Protein AF-A0A8J6G1S4-F1 (afdb_monomer_lite)

Secondary structure (DSSP, 8-state):
-HHHHTTSIIIIIHHHHHHT--SS---TTT--TTEEEE-TTTT-EEEEEE-TTS-EEETTEEEEEEEEEETTEEEEEESS---PPBS-HHHHHHH-GGGHHHHHHHHHTT-TTGGGSSS-EEEEEE-HHHHHTSPTTHHHHHHHSHHHHHHHHHTTEESS---GGG--S-EEEEBTTSSEEEEEEETTEEEETTB--EEEEEEEETTEEEEEESS----GGGS-GGGG--TTSHHHHHHHHHTT-GGGS-TTS--EE----GGG--HHHHTS-HHHHHHHHHTTEESS---GGG--TT-EEEBTTS-EEE-------------

Foldseek 3Di:
DVVVCVVVVPPPVVLLVQQVAAPDADFLVNQDAQDWGQGSHPRQTFHWHADPVRWIDTLLWTFPATFCDDPNHTDTDTPDRDDRAAAWQLNVCVPDPQQVVVNVLCVLLVNSVVRNDAAAKEFAGEGPLQVVPDPPCLVVLQSVDNQSSNLQRQQRMARHADRLVSAPAWDWGQTSSGDIWIWHDDPSFIDINNHRFFPAGSRGHNRYTYTYGNHRDGDPSNDQQLRPDDPQQVVLSVLCVVLVVVVVSDPPFAKDFQGDGPVVQDPVNVPDDSVVNVLVRQQRMFRHHDDPVNDDAQDWTAGNSRDIDGDHDDDDPPDDPPD

Sequence (323 aa):
IRRGLENNVNVELLNALHSHMVNKRMLTKDLKHGMVIPSMYNNLGLFINHYPNGVVTVNCARVIHGNQIATNGVVHVIDRVLTQIGTSIQDFLDAEDDLSSFRAAAITSDLLETLGRDGHFTLFAPTNEAFEKLPRGVLERIMGDKVASEALLKYHILNTVQCSEAITGGAVFETMEGNTVEIGCEGDSISVNGIKMVNKKDIVTKNGVIHLIDEVLIPDSAKQVIELAGKQQTTFTDLVAQLGLASSLKPDGEYTLLAPVNNAFSDDTLSMDQRLLKLILQNHILKVKVGLSDLYNGQILETIGGKQLRVFVYRTVSGLDQG

InterPro domains:
  IPR000782 FAS1 domain [PF02469] (10-83)
  IPR000782 FAS1 domain [PF02469] (98-219)
  IPR000782 FAS1 domain [PF02469] (232-315)
  IPR000782 FAS1 domain [PS50213] (1-82)
  IPR000782 FAS1 domain [PS50213] (86-217)
  IPR000782 FAS1 domain [PS50213] (220-323)
  IPR000782 FAS1 domain [SM00554] (1-85)
  IPR000782 FAS1 domain [SM00554] (122-220)
  IPR000782 FAS1 domain [SM00554] (256-322)
  IPR036378 FAS1 domain superfamily [G3DSA:2.30.180.10] (2-82)
  IPR036378 FAS1 domain superfamily [G3DSA:2.30.180.10] (83-220)
  IPR036378 FAS1 domain superfamily [G3DSA:2.30.180.10] (225-321)
  IPR036378 FAS1 domain superfamily [SSF82153] (10-84)
  IPR036378 FAS1 domain superfamily [SSF82153] (87-220)
  IPR036378 FAS1 domain superfamily [SSF82153] (229-315)
  IPR050904 Cell adhesion and biosynthesis-related protein [PTHR10900] (4-317)

pLDDT: mean 92.06, std 10.29, range [39.38, 98.5]

Structure (mmCIF, N/CA/C/O backbone):
data_AF-A0A8J6G1S4-F1
#
_entry.id   AF-A0A8J6G1S4-F1
#
loop_
_atom_site.group_PDB
_atom_site.id
_atom_site.type_symbol
_atom_site.label_atom_id
_atom_site.label_alt_id
_atom_site.label_comp_id
_atom_site.label_asym_id
_atom_site.label_entity_id
_atom_site.label_seq_id
_atom_site.pdbx_PDB_ins_code
_atom_site.Cartn_x
_atom_site.Cartn_y
_atom_site.Cartn_z
_atom_site.occupancy
_atom_site.B_iso_or_equiv
_atom_site.auth_seq_id
_atom_site.auth_comp_id
_atom_site.auth_asym_id
_atom_site.auth_atom_id
_atom_site.pdbx_PDB_model_num
ATOM 1 N N . ILE A 1 1 ? 2.817 6.233 -30.826 1.00 55.12 1 ILE A N 1
ATOM 2 C CA . ILE A 1 1 ? 4.228 5.793 -30.682 1.00 55.12 1 ILE A CA 1
ATOM 3 C C . ILE A 1 1 ? 4.796 5.296 -32.015 1.00 55.12 1 ILE A C 1
ATOM 5 O O . ILE A 1 1 ? 5.611 6.008 -32.580 1.00 55.12 1 ILE A O 1
ATOM 9 N N . ARG A 1 2 ? 4.310 4.179 -32.587 1.00 48.84 2 ARG A N 1
ATOM 10 C CA . ARG A 1 2 ? 4.805 3.622 -33.870 1.00 48.84 2 ARG A CA 1
ATOM 11 C C . ARG A 1 2 ? 4.903 4.650 -35.013 1.00 48.84 2 ARG A C 1
ATOM 13 O O . ARG A 1 2 ? 5.982 4.864 -35.539 1.00 48.84 2 ARG A O 1
ATOM 20 N N . ARG A 1 3 ? 3.821 5.389 -35.282 1.00 48.75 3 ARG A N 1
ATOM 21 C CA . ARG A 1 3 ? 3.765 6.423 -36.336 1.00 48.75 3 ARG A CA 1
ATOM 22 C C . ARG A 1 3 ? 4.663 7.652 -36.071 1.00 48.75 3 ARG A C 1
ATOM 24 O O . ARG A 1 3 ? 4.962 8.381 -36.998 1.00 48.75 3 ARG A O 1
ATOM 31 N N . GLY A 1 4 ? 5.076 7.895 -34.821 1.00 57.47 4 GLY A N 1
ATOM 32 C CA . GLY A 1 4 ? 6.007 8.980 -34.461 1.00 57.47 4 GLY A CA 1
ATOM 33 C C . GLY A 1 4 ? 7.468 8.570 -34.661 1.00 57.47 4 GLY A C 1
ATOM 34 O O . GLY A 1 4 ? 8.225 9.290 -35.300 1.00 57.47 4 GLY A O 1
ATOM 35 N N . LEU A 1 5 ? 7.822 7.355 -34.225 1.00 56.56 5 LEU A N 1
ATOM 36 C CA . LEU A 1 5 ? 9.156 6.773 -34.420 1.00 56.56 5 LEU A CA 1
ATOM 37 C C . LEU A 1 5 ? 9.443 6.437 -35.895 1.00 56.56 5 LEU A C 1
ATOM 39 O O . LEU A 1 5 ? 10.575 6.576 -36.348 1.00 56.56 5 LEU A O 1
ATOM 43 N N . GLU A 1 6 ? 8.420 6.038 -36.659 1.00 58.28 6 GLU A N 1
ATOM 44 C CA . GLU A 1 6 ? 8.513 5.796 -38.109 1.00 58.28 6 GLU A CA 1
ATOM 45 C C . GLU A 1 6 ? 8.677 7.092 -38.929 1.00 58.28 6 GLU A C 1
ATOM 47 O O . GLU A 1 6 ? 9.155 7.034 -40.057 1.00 58.28 6 GLU A O 1
ATOM 52 N N . ASN A 1 7 ? 8.336 8.263 -38.376 1.00 58.75 7 ASN A N 1
ATOM 53 C CA . ASN A 1 7 ? 8.500 9.551 -39.062 1.00 58.75 7 ASN A CA 1
ATOM 54 C C . ASN A 1 7 ? 9.887 10.188 -38.823 1.00 58.75 7 ASN A C 1
ATOM 56 O O . ASN A 1 7 ? 10.325 10.988 -39.643 1.00 58.75 7 ASN A O 1
ATOM 60 N N . ASN A 1 8 ? 10.595 9.795 -37.751 1.00 58.66 8 ASN A N 1
ATOM 61 C CA . ASN A 1 8 ? 11.940 10.265 -37.370 1.00 58.66 8 ASN A CA 1
ATOM 62 C C . ASN A 1 8 ? 12.930 9.092 -37.199 1.00 58.66 8 ASN A C 1
ATOM 64 O O . ASN A 1 8 ? 13.678 8.993 -36.220 1.00 58.66 8 ASN A O 1
ATOM 68 N N . VAL A 1 9 ? 12.940 8.192 -38.187 1.00 61.22 9 VAL A N 1
ATOM 69 C CA . VAL A 1 9 ? 13.644 6.893 -38.164 1.00 61.22 9 VAL A CA 1
ATOM 70 C C . VAL A 1 9 ? 15.140 7.005 -37.837 1.00 61.22 9 VAL A C 1
ATOM 72 O O . VAL A 1 9 ? 15.710 6.106 -37.225 1.00 61.22 9 VAL A O 1
ATOM 75 N N . ASN A 1 10 ? 15.785 8.112 -38.216 1.00 65.06 10 ASN A N 1
ATOM 76 C CA . ASN A 1 10 ? 17.243 8.232 -38.160 1.00 65.06 10 ASN A CA 1
ATOM 77 C C . ASN A 1 10 ? 17.809 8.506 -36.757 1.00 65.06 10 ASN A C 1
ATOM 79 O O . ASN A 1 10 ? 18.982 8.224 -36.533 1.00 65.06 10 ASN A O 1
ATOM 83 N N . VAL A 1 11 ? 17.020 9.055 -35.824 1.00 76.38 11 VAL A N 1
ATOM 84 C CA . VAL A 1 11 ? 17.536 9.470 -34.503 1.00 76.38 11 VAL A CA 1
ATOM 85 C C . VAL A 1 11 ? 16.702 8.891 -33.368 1.00 76.38 11 VAL A C 1
ATOM 87 O O . VAL A 1 11 ? 17.239 8.181 -32.526 1.00 76.38 11 VAL A O 1
ATOM 90 N N . GLU A 1 12 ? 15.391 9.129 -33.344 1.00 81.62 12 GLU A N 1
ATOM 91 C CA . GLU A 1 12 ? 14.554 8.720 -32.207 1.00 81.62 12 GLU A CA 1
ATOM 92 C C . GLU A 1 12 ? 14.417 7.201 -32.102 1.00 81.62 12 GLU A C 1
ATOM 94 O O . GLU A 1 12 ? 14.569 6.643 -31.015 1.00 81.62 12 GLU A O 1
ATOM 99 N N . LEU A 1 13 ? 14.195 6.520 -33.231 1.00 86.31 13 LEU A N 1
ATOM 100 C CA . LEU A 1 13 ? 14.113 5.061 -33.248 1.00 86.31 13 LEU A CA 1
ATOM 101 C C . LEU A 1 13 ? 15.462 4.422 -32.906 1.00 86.31 13 LEU A C 1
ATOM 103 O O . LEU A 1 13 ? 15.505 3.494 -32.105 1.00 86.31 13 LEU A O 1
ATOM 107 N N . LEU A 1 14 ? 16.564 4.931 -33.464 1.00 87.88 14 LEU A N 1
ATOM 108 C CA . LEU A 1 14 ? 17.904 4.422 -33.165 1.00 87.88 14 LEU A CA 1
ATOM 109 C C . LEU A 1 14 ? 18.247 4.583 -31.677 1.00 87.88 14 LEU A C 1
ATOM 111 O O . LEU A 1 14 ? 18.738 3.648 -31.051 1.00 87.88 14 LEU A O 1
ATOM 115 N N . ASN A 1 15 ? 17.940 5.744 -31.099 1.00 88.88 15 ASN A N 1
ATOM 116 C CA . ASN A 1 15 ? 18.151 6.025 -29.682 1.00 88.88 15 ASN A CA 1
ATOM 117 C C . ASN A 1 15 ? 17.297 5.117 -28.791 1.00 88.88 15 ASN A C 1
ATOM 119 O O . ASN A 1 15 ? 17.803 4.563 -27.815 1.00 88.88 15 ASN A O 1
ATOM 123 N N . ALA A 1 16 ? 16.027 4.917 -29.151 1.00 88.94 16 ALA A N 1
ATOM 124 C CA . ALA A 1 16 ? 15.146 3.990 -28.453 1.00 88.94 16 ALA A CA 1
ATOM 125 C C . ALA A 1 16 ? 15.656 2.544 -28.547 1.00 88.94 16 ALA A C 1
ATOM 127 O O . ALA A 1 16 ? 15.653 1.832 -27.555 1.00 88.94 16 ALA A O 1
ATOM 128 N N . LEU A 1 17 ? 16.154 2.092 -29.698 1.00 92.75 17 LEU A N 1
ATOM 129 C CA . LEU A 1 17 ? 16.726 0.747 -29.814 1.00 92.75 17 LEU A CA 1
ATOM 130 C C . LEU A 1 17 ? 18.022 0.611 -29.004 1.00 92.75 17 LEU A C 1
ATOM 132 O O . LEU A 1 17 ? 18.187 -0.365 -28.278 1.00 92.75 17 LEU A O 1
ATOM 136 N N . HIS A 1 18 ? 18.911 1.605 -29.046 1.00 93.69 18 HIS A N 1
ATOM 137 C CA . HIS A 1 18 ? 20.134 1.604 -28.240 1.00 93.69 18 HIS A CA 1
ATOM 138 C C . HIS A 1 18 ? 19.863 1.640 -26.731 1.00 93.69 18 HIS A C 1
ATOM 140 O O . HIS A 1 18 ? 20.661 1.088 -25.972 1.00 93.69 18 HIS A O 1
ATOM 146 N N . SER A 1 19 ? 18.742 2.217 -26.279 1.00 94.31 19 SER A N 1
ATOM 147 C CA . SER A 1 19 ? 18.358 2.149 -24.864 1.00 94.31 19 SER A CA 1
ATOM 148 C C . SER A 1 19 ? 17.977 0.734 -24.420 1.00 94.31 19 SER A C 1
ATOM 150 O O . SER A 1 19 ? 18.032 0.452 -23.231 1.00 94.31 19 SER A O 1
ATOM 152 N N . HIS A 1 20 ? 17.670 -0.179 -25.349 1.00 96.25 20 HIS A N 1
ATOM 153 C CA . HIS A 1 20 ? 17.402 -1.596 -25.068 1.00 96.25 20 HIS A CA 1
ATOM 154 C C . HIS A 1 20 ? 18.655 -2.481 -25.161 1.00 96.25 20 HIS A C 1
ATOM 156 O O . HIS A 1 20 ? 18.590 -3.681 -24.894 1.00 96.25 20 HIS A O 1
ATOM 162 N N . MET A 1 21 ? 19.794 -1.923 -25.576 1.00 96.56 21 MET A N 1
ATOM 163 C CA . MET A 1 21 ? 21.012 -2.681 -25.854 1.00 96.56 21 MET A CA 1
ATOM 164 C C . MET A 1 21 ? 22.078 -2.442 -24.789 1.00 96.56 21 MET A C 1
ATOM 166 O O . MET A 1 21 ? 22.195 -1.353 -24.233 1.00 96.56 21 MET A O 1
ATOM 170 N N . VAL A 1 22 ? 22.912 -3.455 -24.561 1.00 96.81 22 VAL A N 1
ATOM 171 C CA . VAL A 1 22 ? 24.091 -3.397 -23.688 1.00 96.81 22 VAL A CA 1
ATOM 172 C C . VAL A 1 22 ? 25.314 -3.784 -24.514 1.00 96.81 22 VAL A C 1
ATOM 174 O O . VAL A 1 22 ? 25.265 -4.719 -25.310 1.00 96.81 22 VAL A O 1
ATOM 177 N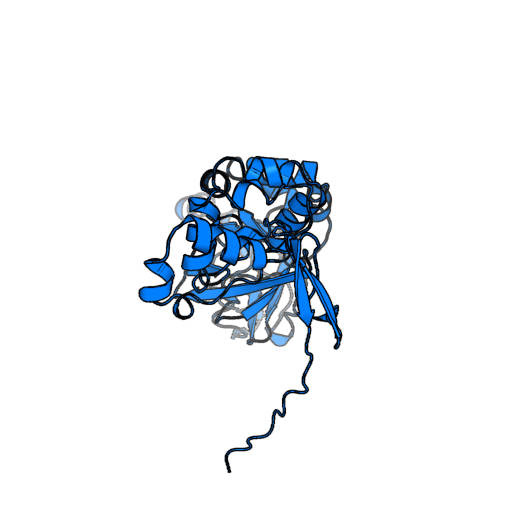 N . ASN A 1 23 ? 26.441 -3.102 -24.307 1.00 95.75 23 ASN A N 1
ATOM 178 C CA . ASN A 1 23 ? 27.686 -3.328 -25.057 1.00 95.75 23 ASN A CA 1
ATOM 179 C C . ASN A 1 23 ? 28.468 -4.592 -24.632 1.00 95.75 23 ASN A C 1
ATOM 181 O O . ASN A 1 23 ? 29.647 -4.741 -24.959 1.00 95.75 23 ASN A O 1
ATOM 185 N N . LYS A 1 24 ? 27.834 -5.494 -23.878 1.00 95.44 24 LYS A N 1
ATOM 186 C CA . LYS A 1 24 ? 28.396 -6.748 -23.373 1.00 95.44 24 LYS A CA 1
ATOM 187 C C . LYS A 1 24 ? 27.345 -7.845 -23.457 1.00 95.44 24 LYS A C 1
ATOM 189 O O . LYS A 1 24 ? 26.160 -7.610 -23.237 1.00 95.44 24 LYS A O 1
ATOM 194 N N . ARG A 1 25 ? 27.793 -9.072 -23.719 1.00 96.44 25 ARG A N 1
ATOM 195 C CA . ARG A 1 25 ? 26.934 -10.256 -23.654 1.00 96.44 25 ARG A CA 1
ATOM 196 C C . ARG A 1 25 ? 26.623 -10.577 -22.191 1.00 96.44 25 ARG A C 1
ATOM 198 O O . ARG A 1 25 ? 27.542 -10.877 -21.436 1.00 96.44 25 ARG A O 1
ATOM 205 N N . MET A 1 26 ? 25.344 -10.560 -21.821 1.00 96.88 26 MET A N 1
ATOM 206 C CA . MET A 1 26 ? 24.873 -10.883 -20.469 1.00 96.88 26 MET A CA 1
ATOM 207 C C . MET A 1 26 ? 23.737 -11.901 -20.544 1.00 96.88 26 MET A C 1
ATOM 209 O O . MET A 1 26 ? 22.709 -11.639 -21.165 1.00 96.88 26 MET A O 1
ATOM 213 N N . LEU A 1 27 ? 23.928 -13.083 -19.961 1.00 97.19 27 LEU A N 1
ATOM 214 C CA . LEU A 1 27 ? 22.888 -14.107 -19.840 1.00 97.19 27 LEU A CA 1
ATOM 215 C C . LEU A 1 27 ? 21.986 -13.794 -18.638 1.00 97.19 27 LEU A C 1
ATOM 217 O O . LEU A 1 27 ? 22.380 -13.049 -17.746 1.00 97.19 27 LEU A O 1
ATOM 221 N N . THR A 1 28 ? 20.805 -14.408 -18.545 1.00 95.38 28 THR A N 1
ATOM 222 C CA . THR A 1 28 ? 19.880 -14.170 -17.414 1.00 95.38 28 THR A CA 1
ATOM 223 C C . THR A 1 28 ? 20.499 -14.500 -16.053 1.00 95.38 28 THR A C 1
ATOM 225 O O . THR A 1 28 ? 20.183 -13.862 -15.056 1.00 95.38 28 THR A O 1
ATOM 228 N N . LYS A 1 29 ? 21.448 -15.443 -15.998 1.00 95.31 29 LYS A N 1
ATOM 229 C CA . LYS A 1 29 ? 22.210 -15.752 -14.776 1.00 95.31 29 LYS A CA 1
ATOM 230 C C . LYS A 1 29 ? 23.139 -14.614 -14.328 1.00 95.31 29 LYS A C 1
ATOM 232 O O . LYS A 1 29 ? 23.489 -14.562 -13.148 1.00 95.31 29 LYS A O 1
ATOM 237 N N . ASP A 1 30 ? 23.549 -13.750 -15.256 1.00 96.50 30 ASP A N 1
ATOM 238 C CA . ASP A 1 30 ? 24.421 -12.596 -15.015 1.00 96.50 30 ASP A CA 1
ATOM 239 C C . ASP A 1 30 ? 23.593 -11.358 -14.617 1.00 96.50 30 ASP A C 1
ATOM 241 O O . ASP A 1 30 ? 24.118 -10.445 -13.988 1.00 96.50 30 ASP A O 1
ATOM 245 N N . LEU A 1 31 ? 22.293 -11.356 -14.938 1.00 95.69 31 LEU A N 1
ATOM 246 C CA . LEU A 1 31 ? 21.306 -10.345 -14.558 1.00 95.69 31 LEU A CA 1
ATOM 247 C C . LEU A 1 31 ? 20.884 -10.552 -13.091 1.00 95.69 31 LEU A C 1
ATOM 249 O O . LEU A 1 31 ? 19.922 -11.266 -12.792 1.00 95.69 31 LEU A O 1
ATOM 253 N N . LYS A 1 32 ? 21.656 -9.988 -12.155 1.00 95.06 32 LYS A N 1
ATOM 254 C CA . LYS A 1 32 ? 21.373 -10.079 -10.713 1.00 95.06 32 LYS A CA 1
ATOM 255 C C . LYS A 1 32 ? 20.340 -9.040 -10.276 1.00 95.06 32 LYS A C 1
ATOM 257 O O . LYS A 1 32 ? 20.247 -7.965 -10.860 1.00 95.06 32 LYS A O 1
ATOM 262 N N . HIS A 1 33 ? 19.591 -9.374 -9.227 1.00 94.75 33 HIS A N 1
ATOM 263 C CA . HIS A 1 33 ? 18.636 -8.467 -8.593 1.00 94.75 33 HIS A CA 1
ATOM 264 C C . HIS A 1 33 ? 19.319 -7.170 -8.127 1.00 94.75 33 HIS A C 1
ATOM 266 O O . HIS A 1 33 ? 20.397 -7.233 -7.534 1.00 94.75 33 HIS A O 1
ATOM 272 N N . GLY A 1 34 ? 18.698 -6.019 -8.400 1.00 92.12 34 GLY A N 1
ATOM 273 C CA . GLY A 1 34 ? 19.197 -4.693 -8.024 1.00 92.12 34 GLY A CA 1
ATOM 274 C C . GLY A 1 34 ? 20.341 -4.166 -8.897 1.00 92.12 34 GLY A C 1
ATOM 275 O O . GLY A 1 34 ? 20.924 -3.130 -8.585 1.00 92.12 34 GLY A O 1
ATOM 276 N N . MET A 1 35 ? 20.712 -4.856 -9.983 1.00 94.81 35 MET A N 1
ATOM 277 C CA . MET A 1 35 ? 21.744 -4.347 -10.890 1.00 94.81 35 MET A CA 1
ATOM 278 C C . MET A 1 35 ? 21.214 -3.199 -11.747 1.00 94.81 35 MET A C 1
ATOM 280 O O . MET A 1 35 ? 20.139 -3.294 -12.331 1.00 94.81 35 MET A O 1
ATOM 284 N N . VAL A 1 36 ? 22.033 -2.161 -11.912 1.00 95.12 36 VAL A N 1
ATOM 285 C CA . VAL A 1 36 ? 21.809 -1.103 -12.902 1.00 95.12 36 VAL A CA 1
ATOM 286 C C . VAL A 1 36 ? 22.880 -1.217 -13.979 1.00 95.12 36 VAL A C 1
ATOM 288 O O . VAL A 1 36 ? 24.071 -1.063 -13.707 1.00 95.12 36 VAL A O 1
ATOM 291 N N . ILE A 1 37 ? 22.465 -1.522 -15.207 1.00 95.62 37 ILE A N 1
ATOM 292 C CA . ILE A 1 37 ? 23.369 -1.726 -16.343 1.00 95.62 37 ILE A CA 1
ATOM 293 C C . ILE A 1 37 ? 23.273 -0.515 -17.277 1.00 95.62 37 ILE A C 1
ATOM 295 O O . ILE A 1 37 ? 22.171 -0.186 -17.708 1.00 95.62 37 ILE A O 1
ATOM 299 N N . PRO A 1 38 ? 24.381 0.151 -17.640 1.00 95.81 38 PRO A N 1
ATOM 300 C CA . PRO A 1 38 ? 24.326 1.227 -18.620 1.00 95.81 38 PRO A CA 1
ATOM 301 C C . PRO A 1 38 ? 23.959 0.665 -19.999 1.00 95.81 38 PRO A C 1
ATOM 303 O O . PRO A 1 38 ? 24.637 -0.222 -20.525 1.00 95.81 38 PRO A O 1
ATOM 306 N N . SER A 1 39 ? 22.890 1.193 -20.588 1.00 95.38 39 SER A N 1
ATOM 307 C CA . SER A 1 39 ? 22.531 0.919 -21.979 1.00 95.38 39 SER A CA 1
ATOM 308 C C . SER A 1 39 ? 23.503 1.588 -22.956 1.00 95.38 39 SER A C 1
ATOM 310 O O . SER A 1 39 ? 24.318 2.438 -22.587 1.00 95.38 39 SER A O 1
ATOM 312 N N . MET A 1 40 ? 23.399 1.231 -24.236 1.00 94.88 40 MET A N 1
ATOM 313 C CA . MET A 1 40 ? 24.186 1.834 -25.315 1.00 94.88 40 MET A CA 1
ATOM 314 C C . MET A 1 40 ? 23.721 3.248 -25.695 1.00 94.88 40 MET A C 1
ATOM 316 O O . MET A 1 40 ? 24.375 3.901 -26.506 1.00 94.88 40 MET A O 1
ATOM 320 N N . TYR A 1 41 ? 22.621 3.741 -25.118 1.00 92.31 41 TYR A N 1
ATOM 321 C CA . TYR A 1 41 ? 22.136 5.100 -25.332 1.00 92.31 41 TYR A CA 1
ATOM 322 C C . TYR A 1 41 ? 22.397 5.981 -24.107 1.00 92.31 41 TYR A C 1
ATOM 324 O O . TYR A 1 41 ? 21.756 5.815 -23.072 1.00 92.31 41 TYR A O 1
ATOM 332 N N . ASN A 1 42 ? 23.323 6.939 -24.235 1.00 89.44 42 ASN A N 1
ATOM 333 C CA . ASN A 1 42 ? 23.644 7.947 -23.210 1.00 89.44 42 ASN A CA 1
ATOM 334 C C . ASN A 1 42 ? 23.885 7.369 -21.796 1.00 89.44 42 ASN A C 1
ATOM 336 O O . ASN A 1 42 ? 23.577 8.008 -20.793 1.00 89.44 42 ASN A O 1
ATOM 340 N N . ASN A 1 43 ? 24.377 6.128 -21.721 1.00 88.56 43 ASN A N 1
ATOM 341 C CA . ASN A 1 43 ? 24.550 5.357 -20.490 1.00 88.56 43 ASN A CA 1
ATOM 342 C C . ASN A 1 43 ? 23.281 5.294 -19.615 1.00 88.56 43 ASN A C 1
ATOM 344 O O . ASN A 1 43 ? 23.379 5.201 -18.390 1.00 88.56 43 ASN A O 1
ATOM 348 N N . LEU A 1 44 ? 22.091 5.346 -20.225 1.00 90.25 44 LEU A N 1
ATOM 349 C CA . LEU A 1 44 ? 20.825 5.268 -19.503 1.00 90.25 44 LEU A CA 1
ATOM 350 C C . LEU A 1 44 ? 20.747 3.930 -18.758 1.00 90.25 44 LEU A C 1
ATOM 352 O O . LEU A 1 44 ? 20.988 2.883 -19.362 1.00 90.25 44 LEU A O 1
ATOM 356 N N . GLY A 1 45 ? 20.431 3.969 -17.464 1.00 92.88 45 GLY A N 1
ATOM 357 C CA . GLY A 1 45 ? 20.397 2.783 -16.611 1.00 92.88 45 GLY A CA 1
ATOM 358 C C . GLY A 1 45 ? 19.242 1.838 -16.947 1.00 92.88 45 GLY A C 1
ATOM 359 O O . GLY A 1 45 ? 18.086 2.253 -17.013 1.00 92.88 45 GLY A O 1
ATOM 360 N N . LEU A 1 46 ? 19.569 0.562 -17.124 1.00 96.00 46 LEU A N 1
ATOM 361 C CA . LEU A 1 46 ? 18.646 -0.565 -17.185 1.00 96.00 46 LEU A CA 1
ATOM 362 C C . LEU A 1 46 ? 18.600 -1.235 -15.813 1.00 96.00 46 LEU A C 1
ATOM 364 O O . LEU A 1 46 ? 19.593 -1.816 -15.374 1.00 96.00 46 LEU A O 1
ATOM 368 N N . PHE A 1 47 ? 17.456 -1.138 -15.149 1.00 96.31 47 PHE A N 1
ATOM 369 C CA . PHE A 1 47 ? 17.206 -1.634 -13.802 1.00 96.31 47 PHE A CA 1
ATOM 370 C C . PHE A 1 47 ? 16.771 -3.090 -13.871 1.00 96.31 47 PHE A C 1
ATOM 372 O O . PHE A 1 47 ? 15.722 -3.420 -14.426 1.00 96.31 47 PHE A O 1
ATOM 379 N N . ILE A 1 48 ? 17.604 -3.967 -13.329 1.00 97.31 48 ILE A N 1
ATOM 380 C CA . ILE A 1 48 ? 17.434 -5.410 -13.382 1.00 97.31 48 ILE A CA 1
ATOM 381 C C . ILE A 1 48 ? 16.887 -5.905 -12.053 1.00 97.31 48 ILE A C 1
ATOM 383 O O . ILE A 1 48 ? 17.527 -5.756 -11.013 1.00 97.31 48 ILE A O 1
ATOM 387 N N . ASN A 1 49 ? 15.752 -6.596 -12.105 1.00 96.94 49 ASN A N 1
ATOM 388 C CA . ASN A 1 49 ? 15.239 -7.346 -10.965 1.00 96.94 49 ASN A CA 1
ATOM 389 C C . ASN A 1 49 ? 15.156 -8.825 -11.321 1.00 96.94 49 ASN A C 1
ATOM 391 O O . ASN A 1 49 ? 14.661 -9.197 -12.384 1.00 96.94 49 ASN A O 1
ATOM 395 N N . HIS A 1 50 ? 15.654 -9.661 -10.418 1.00 96.00 50 HIS A N 1
ATOM 396 C CA . HIS A 1 50 ? 15.558 -11.111 -10.500 1.00 96.00 50 HIS A CA 1
ATOM 397 C C . HIS A 1 50 ? 14.843 -11.585 -9.241 1.00 96.00 50 HIS A C 1
ATOM 399 O O . HIS A 1 50 ? 15.297 -11.309 -8.131 1.00 96.00 50 HIS A O 1
ATOM 405 N N . TYR A 1 51 ? 13.700 -12.231 -9.418 1.00 95.38 51 TYR A N 1
ATOM 406 C CA . TYR A 1 51 ? 12.811 -12.623 -8.335 1.00 95.38 51 TYR A CA 1
ATOM 407 C C . TYR A 1 51 ? 13.019 -14.096 -7.949 1.00 95.38 51 TYR A C 1
ATOM 409 O O . TYR A 1 51 ? 13.463 -14.888 -8.785 1.00 95.38 51 TYR A O 1
ATOM 417 N N . PRO A 1 52 ? 12.686 -14.507 -6.709 1.00 93.50 52 PRO A N 1
ATOM 418 C CA . PRO A 1 52 ? 12.861 -15.892 -6.255 1.00 93.50 52 PRO A CA 1
ATOM 419 C C . PRO A 1 52 ? 12.103 -16.936 -7.088 1.00 93.50 52 PRO A C 1
ATOM 421 O O . PRO A 1 52 ? 12.530 -18.082 -7.177 1.00 93.50 52 PRO A O 1
ATOM 424 N N . ASN A 1 53 ? 11.005 -16.537 -7.735 1.00 92.81 53 ASN A N 1
ATOM 425 C CA . ASN A 1 53 ? 10.231 -17.377 -8.654 1.00 92.81 53 ASN A CA 1
ATOM 426 C C . ASN A 1 53 ? 10.871 -17.523 -10.052 1.00 92.81 53 ASN A C 1
ATOM 428 O O . ASN A 1 53 ? 10.276 -18.129 -10.939 1.00 92.81 53 ASN A O 1
ATOM 432 N N . GLY A 1 54 ? 12.071 -16.972 -10.265 1.00 94.00 54 GLY A N 1
ATOM 433 C CA . GLY A 1 54 ? 12.813 -17.046 -11.524 1.00 94.00 54 GLY A CA 1
ATOM 434 C C . GLY A 1 54 ? 12.408 -15.999 -12.562 1.00 94.00 54 GLY A C 1
ATOM 435 O O . GLY A 1 54 ? 13.005 -15.956 -13.639 1.00 94.00 54 GLY A O 1
ATOM 436 N N . VAL A 1 55 ? 11.431 -15.135 -12.261 1.00 96.00 55 VAL A N 1
ATOM 437 C CA . VAL A 1 55 ? 11.091 -14.006 -13.130 1.00 96.00 55 VAL A CA 1
ATOM 438 C C . VAL A 1 55 ? 12.263 -13.024 -13.158 1.00 96.00 55 VAL A C 1
ATOM 440 O O . VAL A 1 55 ? 12.811 -12.647 -12.121 1.00 96.00 55 VAL A O 1
ATOM 443 N N . VAL A 1 56 ? 12.638 -12.593 -14.362 1.00 97.81 56 VAL A N 1
ATOM 444 C CA . VAL A 1 56 ? 13.634 -11.541 -14.589 1.00 97.81 56 VAL A CA 1
ATOM 445 C C . VAL A 1 56 ? 12.956 -10.389 -15.312 1.00 97.81 56 VAL A C 1
ATOM 447 O O . VAL A 1 56 ? 12.298 -10.602 -16.333 1.00 97.81 56 VAL A O 1
ATOM 450 N N . THR A 1 57 ? 13.142 -9.173 -14.806 1.00 97.81 57 THR A N 1
ATOM 451 C CA . THR A 1 57 ? 12.609 -7.954 -15.417 1.00 97.81 57 THR A CA 1
ATOM 452 C C . THR A 1 57 ? 13.698 -6.920 -15.670 1.00 97.81 57 THR A C 1
ATOM 454 O O . THR A 1 57 ? 14.611 -6.777 -14.855 1.00 97.81 57 THR A O 1
ATOM 457 N N . VAL A 1 58 ? 13.548 -6.153 -16.747 1.00 97.62 58 VAL A N 1
ATOM 458 C CA . VAL A 1 58 ? 14.362 -4.979 -17.086 1.00 97.62 58 VAL A CA 1
ATOM 459 C C . VAL A 1 58 ? 13.443 -3.761 -17.123 1.00 97.62 58 VAL A C 1
ATOM 461 O O . VAL A 1 58 ? 12.541 -3.722 -17.949 1.00 97.62 58 VAL A O 1
ATOM 464 N N . ASN A 1 59 ? 13.623 -2.789 -16.225 1.00 96.81 59 ASN A N 1
ATOM 465 C CA . ASN A 1 59 ? 12.682 -1.673 -16.017 1.00 96.81 59 ASN A CA 1
ATOM 466 C C . ASN A 1 59 ? 11.221 -2.173 -15.928 1.00 96.81 59 ASN A C 1
ATOM 468 O O . ASN A 1 59 ? 10.341 -1.685 -16.632 1.00 96.81 59 ASN A O 1
ATOM 472 N N . CYS A 1 60 ? 10.989 -3.214 -15.123 1.00 96.88 60 CYS A N 1
ATOM 473 C CA . CYS A 1 60 ? 9.715 -3.933 -14.992 1.00 96.88 60 CYS A CA 1
ATOM 474 C C . CYS A 1 60 ? 9.146 -4.602 -16.263 1.00 96.88 60 CYS A C 1
ATOM 476 O O . CYS A 1 60 ? 8.094 -5.228 -16.184 1.00 96.88 60 CYS A O 1
ATOM 478 N N . ALA A 1 61 ? 9.852 -4.582 -17.398 1.00 97.44 61 ALA A N 1
ATOM 479 C CA . ALA A 1 61 ? 9.535 -5.423 -18.550 1.00 97.44 61 ALA A CA 1
ATOM 480 C C . ALA A 1 61 ? 10.046 -6.850 -18.322 1.00 97.44 61 ALA A C 1
ATOM 482 O O . ALA A 1 61 ? 11.246 -7.060 -18.120 1.00 97.44 61 ALA A O 1
ATOM 483 N N . ARG A 1 62 ? 9.163 -7.846 -18.352 1.00 97.31 62 ARG A N 1
ATOM 484 C CA . ARG A 1 62 ? 9.508 -9.251 -18.118 1.00 97.31 62 ARG A CA 1
ATOM 485 C C . ARG A 1 62 ? 10.219 -9.859 -19.315 1.00 97.31 62 ARG A C 1
ATOM 487 O O . ARG A 1 62 ? 9.773 -9.728 -20.450 1.00 97.31 62 ARG A O 1
ATOM 494 N N . VAL A 1 63 ? 11.282 -10.616 -19.052 1.00 97.75 63 VAL A N 1
ATOM 495 C CA . VAL A 1 63 ? 11.919 -11.479 -20.053 1.00 97.75 63 VAL A CA 1
ATOM 496 C C . VAL A 1 63 ? 11.035 -12.709 -20.293 1.00 97.75 63 VAL A C 1
ATOM 498 O O . VAL A 1 63 ? 10.884 -13.556 -19.417 1.00 97.75 63 VAL A O 1
ATOM 501 N N . ILE A 1 64 ? 10.457 -12.818 -21.491 1.00 96.50 64 ILE A N 1
ATOM 502 C CA . ILE A 1 64 ? 9.620 -13.947 -21.930 1.00 96.50 64 ILE A CA 1
ATOM 503 C C . ILE A 1 64 ? 10.499 -15.101 -22.426 1.00 96.50 64 ILE A C 1
ATOM 505 O O . ILE A 1 64 ? 10.316 -16.250 -22.027 1.00 96.50 64 ILE A O 1
ATOM 509 N N . HIS A 1 65 ? 11.474 -14.793 -23.287 1.00 96.44 65 HIS A N 1
ATOM 510 C CA . HIS A 1 65 ? 12.407 -15.774 -23.844 1.00 96.44 65 HIS A CA 1
ATOM 511 C C . HIS A 1 65 ? 13.840 -15.268 -23.715 1.00 96.44 65 HIS A C 1
ATOM 513 O O . HIS A 1 65 ? 14.286 -14.430 -24.500 1.00 96.44 65 HIS A O 1
ATOM 519 N N . GLY A 1 66 ? 14.561 -15.780 -22.720 1.00 96.00 66 GLY A N 1
ATOM 520 C CA . GLY A 1 66 ? 15.946 -15.403 -22.456 1.00 96.00 66 GLY A CA 1
ATOM 521 C C . GLY A 1 66 ? 16.980 -16.304 -23.134 1.00 96.00 66 GLY A C 1
ATOM 522 O O . GLY A 1 66 ? 16.693 -17.431 -23.530 1.00 96.00 66 GLY A O 1
ATOM 523 N N . ASN A 1 67 ? 18.224 -15.823 -23.170 1.00 97.38 67 ASN A N 1
ATOM 524 C CA . ASN A 1 67 ? 19.431 -16.583 -23.519 1.00 97.38 67 ASN A CA 1
ATOM 525 C C . ASN A 1 67 ? 19.508 -17.104 -24.965 1.00 97.38 67 ASN A C 1
ATOM 527 O O . ASN A 1 67 ? 20.133 -18.137 -25.209 1.00 97.38 67 ASN A O 1
ATOM 531 N N . GLN A 1 68 ? 18.949 -16.390 -25.943 1.00 97.81 68 GLN A N 1
ATOM 532 C CA . GLN A 1 68 ? 19.105 -16.759 -27.353 1.00 97.81 68 GLN A CA 1
ATOM 533 C C . GLN A 1 68 ? 20.491 -16.339 -27.854 1.00 97.81 68 GLN A C 1
ATOM 535 O O . GLN A 1 68 ? 20.759 -15.159 -28.069 1.00 97.81 68 GLN A O 1
ATOM 540 N N . ILE A 1 69 ? 21.407 -17.299 -27.978 1.00 97.38 69 ILE A N 1
ATOM 541 C CA . ILE A 1 69 ? 22.814 -17.039 -28.306 1.00 97.38 69 ILE A CA 1
ATOM 542 C C . ILE A 1 69 ? 22.961 -16.720 -29.798 1.00 97.38 69 ILE A C 1
ATOM 544 O O . ILE A 1 69 ? 22.532 -17.497 -30.645 1.00 97.38 69 ILE A O 1
ATOM 548 N N . ALA A 1 70 ? 23.638 -15.613 -30.106 1.00 96.19 70 ALA A N 1
ATOM 549 C CA . ALA A 1 70 ? 24.037 -15.228 -31.456 1.00 96.19 70 ALA A CA 1
ATOM 550 C C . ALA A 1 70 ? 25.569 -15.258 -31.596 1.00 96.19 70 ALA A C 1
ATOM 552 O O . ALA A 1 70 ? 26.299 -15.238 -30.602 1.00 96.19 70 ALA A O 1
ATOM 553 N N . THR A 1 71 ? 26.074 -15.259 -32.833 1.00 97.44 71 THR A N 1
ATOM 554 C CA . THR A 1 71 ? 27.523 -15.226 -33.126 1.00 97.44 71 THR A CA 1
ATOM 555 C C . THR A 1 71 ? 28.227 -14.005 -32.529 1.00 97.44 71 THR A C 1
ATOM 557 O O . THR A 1 71 ? 29.408 -14.074 -32.203 1.00 97.44 71 THR A O 1
ATOM 560 N N . ASN A 1 72 ? 27.498 -12.905 -32.344 1.00 95.62 72 ASN A N 1
ATOM 561 C CA . ASN A 1 72 ? 27.991 -11.621 -31.856 1.00 95.62 72 ASN A CA 1
ATOM 562 C C . ASN A 1 72 ? 27.263 -11.115 -30.594 1.00 95.62 72 ASN A C 1
ATOM 564 O O . ASN A 1 72 ? 27.404 -9.945 -30.247 1.00 95.62 72 ASN A O 1
ATOM 568 N N . GLY A 1 73 ? 26.487 -11.952 -29.892 1.00 97.31 73 GLY A N 1
ATOM 569 C CA . GLY A 1 73 ? 25.741 -11.486 -28.721 1.00 97.31 73 GLY A CA 1
ATOM 570 C C . GLY A 1 73 ? 24.741 -12.480 -28.138 1.00 97.31 73 GLY A C 1
ATOM 571 O O . GLY A 1 73 ? 24.891 -13.698 -28.248 1.00 97.31 73 GLY A O 1
ATOM 572 N N . VAL A 1 74 ? 23.726 -11.940 -27.469 1.00 98.00 74 VAL A N 1
ATOM 573 C CA . VAL A 1 74 ? 22.586 -12.682 -26.922 1.00 98.00 74 VAL A CA 1
ATOM 574 C C . VAL A 1 74 ? 21.324 -11.832 -27.046 1.00 98.00 74 VAL A C 1
ATOM 576 O O . VAL A 1 74 ? 21.389 -10.620 -26.858 1.00 98.00 74 VAL A O 1
ATOM 579 N N . VAL A 1 75 ? 20.193 -12.465 -27.349 1.00 98.31 75 VAL A N 1
ATOM 580 C CA . VAL A 1 75 ? 18.873 -11.828 -27.397 1.00 98.31 75 VAL A CA 1
ATOM 581 C C . VAL A 1 75 ? 18.018 -12.319 -26.228 1.00 98.31 75 VAL A C 1
ATOM 583 O O . VAL A 1 75 ? 17.961 -13.519 -25.938 1.00 98.31 75 VAL A O 1
ATOM 586 N N . HIS A 1 76 ? 17.339 -11.374 -25.577 1.00 98.19 76 HIS A N 1
ATOM 587 C CA . HIS A 1 76 ? 16.280 -11.618 -24.600 1.00 98.19 76 HIS A CA 1
ATOM 588 C C . HIS A 1 76 ? 15.006 -10.949 -25.113 1.00 98.19 76 HIS A C 1
ATOM 590 O O . HIS A 1 76 ? 14.997 -9.744 -25.352 1.00 98.19 76 HIS A O 1
ATOM 596 N N . VAL A 1 77 ? 13.943 -11.724 -25.315 1.00 98.19 77 VAL A N 1
ATOM 597 C CA . VAL A 1 77 ? 12.630 -11.196 -25.711 1.00 98.19 77 VAL A CA 1
ATOM 598 C C . VAL A 1 77 ? 11.919 -10.706 -24.458 1.00 98.19 77 VAL A C 1
ATOM 600 O O . VAL A 1 77 ? 11.775 -11.482 -23.513 1.00 98.19 77 VAL A O 1
ATOM 603 N N . ILE A 1 78 ? 11.474 -9.451 -24.464 1.00 97.81 78 ILE A N 1
ATOM 604 C CA . ILE A 1 78 ? 10.748 -8.807 -23.361 1.00 97.81 78 ILE A CA 1
ATOM 605 C C . ILE A 1 78 ? 9.281 -8.545 -23.729 1.00 97.81 78 ILE A C 1
ATOM 607 O O . ILE A 1 78 ? 8.941 -8.487 -24.910 1.00 97.81 78 ILE A O 1
ATOM 611 N N . ASP A 1 79 ? 8.417 -8.412 -22.725 1.00 95.88 79 ASP A N 1
ATOM 612 C CA . ASP A 1 79 ? 6.960 -8.262 -22.878 1.00 95.88 79 ASP A CA 1
ATOM 613 C C . ASP A 1 79 ? 6.497 -6.861 -23.309 1.00 95.88 79 ASP A C 1
ATOM 615 O O . ASP A 1 79 ? 5.380 -6.711 -23.804 1.00 95.88 79 ASP A O 1
ATOM 619 N N . ARG A 1 80 ? 7.341 -5.835 -23.154 1.00 94.69 80 ARG A N 1
ATOM 620 C CA . ARG A 1 80 ? 7.023 -4.447 -23.516 1.00 94.69 80 ARG A CA 1
ATOM 621 C C . ARG A 1 80 ? 8.249 -3.657 -23.959 1.00 94.69 80 ARG A C 1
ATOM 623 O O . ARG A 1 80 ? 9.385 -4.011 -23.663 1.00 94.69 80 ARG A O 1
ATOM 630 N N . VAL A 1 81 ? 7.998 -2.554 -24.661 1.00 95.19 81 VAL A N 1
ATOM 631 C CA . VAL A 1 81 ? 9.034 -1.592 -25.062 1.00 95.19 81 VAL A CA 1
ATOM 632 C C . VAL A 1 81 ? 9.462 -0.779 -23.841 1.00 95.19 81 VAL A C 1
ATOM 634 O O . VAL A 1 81 ? 8.613 -0.245 -23.129 1.00 95.19 81 VAL A O 1
ATOM 637 N N . LEU A 1 82 ? 10.770 -0.657 -23.620 1.00 94.00 82 LEU A N 1
ATOM 638 C CA . LEU A 1 82 ? 11.329 0.161 -22.551 1.00 94.00 82 LEU A CA 1
ATOM 639 C C . LEU A 1 82 ? 11.153 1.646 -22.876 1.00 94.00 82 LEU A C 1
ATOM 641 O O . LEU A 1 82 ? 11.488 2.110 -23.970 1.00 94.00 82 LEU A O 1
ATOM 645 N N . THR A 1 83 ? 10.663 2.400 -21.901 1.00 89.69 83 THR A N 1
ATOM 646 C CA . THR A 1 83 ? 10.541 3.857 -21.968 1.00 89.69 83 THR A CA 1
ATOM 647 C C . THR A 1 83 ? 11.600 4.526 -21.100 1.00 89.69 83 THR A C 1
ATOM 649 O O . THR A 1 83 ? 12.333 3.873 -20.354 1.00 89.69 83 THR A O 1
ATOM 652 N N . GLN A 1 84 ? 11.689 5.852 -21.194 1.00 85.38 84 GLN A N 1
ATOM 653 C CA . GLN A 1 84 ? 12.437 6.628 -20.211 1.00 85.38 84 GLN A CA 1
ATOM 654 C C . GLN A 1 84 ? 11.812 6.424 -18.827 1.00 85.38 84 GLN A C 1
ATOM 656 O O . GLN A 1 84 ? 10.588 6.394 -18.696 1.00 85.38 84 GLN A O 1
ATOM 661 N N . ILE A 1 85 ? 12.666 6.250 -17.825 1.00 89.69 85 ILE A N 1
ATOM 662 C CA . ILE A 1 85 ? 12.259 6.118 -16.426 1.00 89.69 85 ILE A CA 1
ATOM 663 C C . ILE A 1 85 ? 12.145 7.499 -15.776 1.00 89.69 85 ILE A C 1
ATOM 665 O O . ILE A 1 85 ? 12.831 8.439 -16.187 1.00 89.69 85 ILE A O 1
ATOM 669 N N . GLY A 1 86 ? 11.310 7.608 -14.745 1.00 90.44 86 GLY A N 1
ATOM 670 C CA . GLY A 1 86 ? 11.228 8.808 -13.916 1.00 90.44 86 GLY A CA 1
ATOM 671 C C . GLY A 1 86 ? 12.508 9.047 -13.109 1.00 90.44 86 GLY A C 1
ATOM 672 O O . GLY A 1 86 ? 13.272 8.117 -12.834 1.00 90.44 86 GLY A O 1
ATOM 673 N N . THR A 1 87 ? 12.748 10.298 -12.715 1.00 93.62 87 THR A N 1
ATOM 674 C CA . THR A 1 87 ? 13.938 10.678 -11.938 1.00 93.62 87 THR A CA 1
ATOM 675 C C . THR A 1 87 ? 13.921 10.055 -10.544 1.00 93.62 87 THR A C 1
ATOM 677 O O . THR A 1 87 ? 14.866 9.354 -10.200 1.00 93.62 87 THR A O 1
ATOM 680 N N . SER A 1 88 ? 12.844 10.232 -9.783 1.00 96.94 88 SER A N 1
ATOM 681 C CA . SER A 1 88 ? 12.614 9.597 -8.483 1.00 96.94 88 SER A CA 1
ATOM 682 C C . SER A 1 88 ? 11.111 9.454 -8.228 1.00 96.94 88 SER A C 1
ATOM 684 O O . SER A 1 88 ? 10.297 9.988 -8.987 1.00 96.94 88 SER A O 1
ATOM 686 N N . ILE A 1 89 ? 10.730 8.722 -7.178 1.00 97.94 89 ILE A N 1
ATOM 687 C CA . ILE A 1 89 ? 9.332 8.660 -6.732 1.00 97.94 89 ILE A CA 1
ATOM 688 C C . ILE A 1 89 ? 8.846 10.050 -6.315 1.00 97.94 89 ILE A C 1
ATOM 690 O O . ILE A 1 89 ? 7.762 10.450 -6.730 1.00 97.94 89 ILE A O 1
ATOM 694 N N . GLN A 1 90 ? 9.653 10.806 -5.565 1.00 97.62 90 GLN A N 1
ATOM 695 C CA . GLN A 1 90 ? 9.332 12.185 -5.196 1.00 97.62 90 GLN A CA 1
ATOM 696 C C . GLN A 1 90 ? 9.038 13.060 -6.425 1.00 97.62 90 GLN A C 1
ATOM 698 O O . GLN A 1 90 ? 7.994 13.702 -6.467 1.00 97.62 90 GLN A O 1
ATOM 703 N N . ASP A 1 91 ? 9.905 13.041 -7.442 1.00 97.19 91 ASP A N 1
ATOM 704 C CA . ASP A 1 91 ? 9.712 13.867 -8.644 1.00 97.19 91 ASP A CA 1
ATOM 705 C C . ASP A 1 91 ? 8.423 13.502 -9.394 1.00 97.19 91 ASP A C 1
ATOM 707 O O . ASP A 1 91 ? 7.776 14.364 -9.987 1.00 97.19 91 ASP A O 1
ATOM 711 N N . PHE A 1 92 ? 8.039 12.221 -9.374 1.00 97.31 92 PHE A N 1
ATOM 712 C CA . PHE A 1 92 ? 6.773 11.777 -9.953 1.00 97.31 92 PHE A CA 1
ATOM 713 C C . PHE A 1 92 ? 5.575 12.310 -9.156 1.00 97.31 92 PHE A C 1
ATOM 715 O O . PHE A 1 92 ? 4.637 12.834 -9.749 1.00 97.31 92 PHE A O 1
ATOM 722 N N . LEU A 1 93 ? 5.624 12.232 -7.820 1.00 97.06 93 LEU A N 1
ATOM 723 C CA . LEU A 1 93 ? 4.591 12.792 -6.941 1.00 97.06 93 LEU A CA 1
ATOM 724 C C . LEU A 1 93 ? 4.450 14.310 -7.101 1.00 97.06 93 LEU A C 1
ATOM 726 O O . LEU A 1 93 ? 3.346 14.834 -7.004 1.00 97.06 93 LEU A O 1
ATOM 730 N N . ASP A 1 94 ? 5.554 15.019 -7.342 1.00 96.12 94 ASP A N 1
ATOM 731 C CA . ASP A 1 94 ? 5.554 16.467 -7.552 1.00 96.12 94 ASP A CA 1
ATOM 732 C C . ASP A 1 94 ? 4.932 16.884 -8.897 1.00 96.12 94 ASP A C 1
ATOM 734 O O . ASP A 1 94 ? 4.447 18.012 -9.010 1.00 96.12 94 ASP A O 1
ATOM 738 N N . ALA A 1 95 ? 4.948 15.995 -9.897 1.00 96.31 95 ALA A N 1
ATOM 739 C CA . ALA A 1 95 ? 4.493 16.262 -11.262 1.00 96.31 95 ALA A CA 1
ATOM 740 C C . ALA A 1 95 ? 3.085 15.730 -11.587 1.00 96.31 95 ALA A C 1
ATOM 742 O O . ALA A 1 95 ? 2.487 16.183 -12.561 1.00 96.31 95 ALA A O 1
ATOM 743 N N . GLU A 1 96 ? 2.574 14.757 -10.829 1.00 96.81 96 GLU A N 1
ATOM 744 C CA . GLU A 1 96 ? 1.286 14.105 -11.087 1.00 96.81 96 GLU A CA 1
ATOM 745 C C . GLU A 1 96 ? 0.156 14.758 -10.271 1.00 96.81 96 GLU A C 1
ATOM 747 O O . GLU A 1 96 ? 0.057 14.578 -9.055 1.00 96.81 96 GLU A O 1
ATOM 752 N N . ASP A 1 97 ? -0.731 15.492 -10.950 1.00 97.12 97 ASP A N 1
ATOM 753 C CA . ASP A 1 97 ? -1.843 16.222 -10.320 1.00 97.12 97 ASP A CA 1
ATOM 754 C C . ASP A 1 97 ? -2.820 15.284 -9.582 1.00 97.12 97 ASP A C 1
ATOM 756 O O . ASP A 1 97 ? -3.359 15.628 -8.522 1.00 97.12 97 ASP A O 1
ATOM 760 N N . ASP A 1 98 ? -3.007 14.062 -10.092 1.00 96.94 98 ASP A N 1
ATOM 761 C CA . ASP A 1 98 ? -3.889 13.057 -9.485 1.00 96.94 98 ASP A CA 1
ATOM 762 C C . ASP A 1 98 ? -3.358 12.501 -8.146 1.00 96.94 98 ASP A C 1
ATOM 764 O O . ASP A 1 98 ? -4.058 11.789 -7.431 1.00 96.94 98 ASP A O 1
ATOM 768 N N . LEU A 1 99 ? -2.131 12.863 -7.755 1.00 97.69 99 LEU A N 1
ATOM 769 C CA . LEU A 1 99 ? -1.509 12.464 -6.488 1.00 97.69 99 LEU A CA 1
ATOM 770 C C . LEU A 1 99 ? -1.366 13.618 -5.489 1.00 97.69 99 LEU A C 1
ATOM 772 O O . LEU A 1 99 ? -0.700 13.470 -4.460 1.00 97.69 99 LEU A O 1
ATOM 776 N N . SER A 1 100 ? -2.009 14.759 -5.755 1.00 96.94 100 SER A N 1
ATOM 777 C CA . SER A 1 100 ? -1.902 15.963 -4.922 1.00 96.94 100 SER A CA 1
ATOM 778 C C . SER A 1 100 ? -2.233 15.722 -3.437 1.00 96.94 100 SER A C 1
ATOM 780 O O . SER A 1 100 ? -1.522 16.230 -2.566 1.00 96.94 100 SER A O 1
ATOM 782 N N . SER A 1 101 ? -3.242 14.896 -3.134 1.00 95.25 101 SER A N 1
ATOM 783 C CA . SER A 1 101 ? -3.657 14.575 -1.759 1.00 95.25 101 SER A CA 1
ATOM 784 C C . SER A 1 101 ? -2.615 13.728 -1.026 1.00 95.25 101 SER A C 1
ATOM 786 O O . SER A 1 101 ? -2.243 14.046 0.106 1.00 95.25 101 SER A O 1
ATOM 788 N N . PHE A 1 102 ? -2.080 12.692 -1.687 1.00 96.69 102 PHE A N 1
ATOM 789 C CA . PHE A 1 102 ? -1.002 11.872 -1.126 1.00 96.69 102 PHE A CA 1
ATOM 790 C C . PHE A 1 102 ? 0.265 12.700 -0.909 1.00 96.69 102 PHE A C 1
ATOM 792 O O . PHE A 1 102 ? 0.890 12.617 0.146 1.00 96.69 102 PHE A O 1
ATOM 799 N N . ARG A 1 103 ? 0.626 13.538 -1.887 1.00 95.88 103 ARG A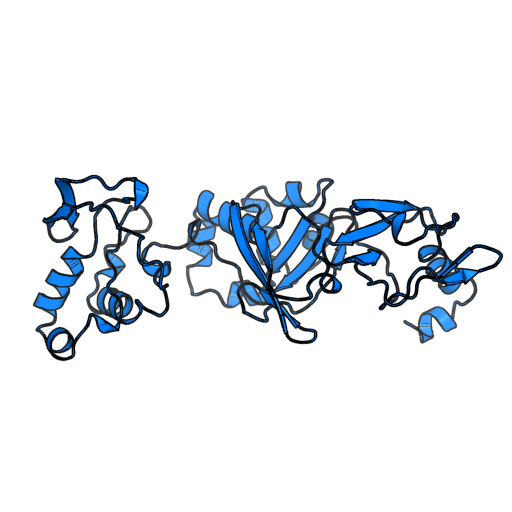 N 1
ATOM 800 C CA . ARG A 1 103 ? 1.781 14.435 -1.807 1.00 95.88 103 ARG A CA 1
ATOM 801 C C . ARG A 1 103 ? 1.666 15.386 -0.617 1.00 95.88 103 ARG A C 1
ATOM 803 O O . ARG A 1 103 ? 2.624 15.517 0.140 1.00 95.88 103 ARG A O 1
ATOM 810 N N . ALA A 1 104 ? 0.510 16.023 -0.427 1.00 93.81 104 ALA A N 1
ATOM 811 C CA . ALA A 1 104 ? 0.279 16.923 0.702 1.00 93.81 104 ALA A CA 1
ATOM 812 C C . ALA A 1 104 ? 0.480 16.206 2.048 1.00 93.81 104 ALA A C 1
ATOM 814 O O . ALA A 1 104 ? 1.211 16.706 2.903 1.00 93.81 104 ALA A O 1
ATOM 815 N N . ALA A 1 105 ? -0.083 15.004 2.199 1.00 93.19 105 ALA A N 1
ATOM 816 C CA . ALA A 1 105 ? 0.116 14.180 3.388 1.00 93.19 105 ALA A CA 1
ATOM 817 C C . ALA A 1 105 ? 1.596 13.789 3.581 1.00 93.19 105 ALA A C 1
ATOM 819 O O . ALA A 1 105 ? 2.140 13.935 4.676 1.00 93.19 105 ALA A O 1
ATOM 820 N N . ALA A 1 106 ? 2.283 13.371 2.512 1.00 94.12 106 ALA A N 1
ATOM 821 C CA . ALA A 1 106 ? 3.700 13.004 2.544 1.00 94.12 106 ALA A CA 1
ATOM 822 C C . ALA A 1 106 ? 4.622 14.159 2.963 1.00 94.12 106 ALA A C 1
ATOM 824 O O . ALA A 1 106 ? 5.628 13.917 3.633 1.00 94.12 106 ALA A O 1
ATOM 825 N N . ILE A 1 107 ? 4.278 15.403 2.609 1.00 92.06 107 ILE A N 1
ATOM 826 C CA . ILE A 1 107 ? 4.980 16.607 3.077 1.00 92.06 107 ILE A CA 1
ATOM 827 C C . ILE A 1 107 ? 4.755 16.803 4.580 1.00 92.06 107 ILE A C 1
ATOM 829 O O . ILE A 1 107 ? 5.708 17.041 5.317 1.00 92.06 107 ILE A O 1
ATOM 833 N N . THR A 1 108 ? 3.512 16.684 5.058 1.00 87.56 108 THR A N 1
ATOM 834 C CA . THR A 1 108 ? 3.179 16.868 6.481 1.00 87.56 108 THR A CA 1
ATOM 835 C C . THR A 1 108 ? 3.856 15.838 7.390 1.00 87.56 108 THR A C 1
ATOM 837 O O . THR A 1 108 ? 4.242 16.174 8.511 1.00 87.56 108 THR A O 1
ATOM 840 N N . SER A 1 109 ? 4.044 14.609 6.909 1.00 85.75 109 SER A N 1
ATOM 841 C CA . SER A 1 109 ? 4.689 13.526 7.664 1.00 85.75 109 SER A CA 1
ATOM 842 C C . SER A 1 109 ? 6.194 13.376 7.399 1.00 85.75 109 SER A C 1
ATOM 844 O O . SER A 1 109 ? 6.771 12.382 7.829 1.00 85.75 109 SER A O 1
ATOM 846 N N . ASP A 1 110 ? 6.831 14.331 6.708 1.00 87.25 110 ASP A N 1
ATOM 847 C CA . ASP A 1 110 ? 8.279 14.336 6.408 1.00 87.25 110 ASP A CA 1
ATOM 848 C C . ASP A 1 110 ? 8.771 13.084 5.642 1.00 87.25 110 ASP A C 1
ATOM 850 O O . ASP A 1 110 ? 9.926 12.665 5.716 1.00 87.25 110 ASP A O 1
ATOM 854 N N . LEU A 1 111 ? 7.869 12.447 4.888 1.00 91.94 111 LEU A N 1
ATOM 855 C CA . LEU A 1 111 ? 8.148 11.207 4.160 1.00 91.94 111 LEU A CA 1
ATOM 856 C C . LEU A 1 111 ? 8.562 11.466 2.710 1.00 91.94 111 LEU A C 1
ATOM 858 O O . LEU A 1 111 ? 9.235 10.633 2.100 1.00 91.94 111 LEU A O 1
ATOM 862 N N . LEU A 1 112 ? 8.191 12.626 2.162 1.00 92.56 112 LEU A N 1
ATOM 863 C CA . LEU A 1 112 ? 8.475 12.964 0.771 1.00 92.56 112 LEU A CA 1
ATOM 864 C C . LEU A 1 112 ? 9.984 12.951 0.473 1.00 92.56 112 LEU A C 1
ATOM 866 O O . LEU A 1 112 ? 10.387 12.413 -0.554 1.00 92.56 112 LEU A O 1
ATOM 870 N N . GLU A 1 113 ? 10.822 13.437 1.397 1.00 92.19 113 GLU A N 1
ATOM 871 C CA . GLU A 1 113 ? 12.283 13.409 1.230 1.00 92.19 113 GLU A CA 1
ATOM 872 C C . GLU A 1 113 ? 12.822 11.969 1.169 1.00 92.19 113 GLU A C 1
ATOM 874 O O . GLU A 1 113 ? 13.701 11.657 0.367 1.00 92.19 113 GLU A O 1
ATOM 879 N N . THR A 1 114 ? 12.258 11.054 1.967 1.00 92.62 114 THR A N 1
ATOM 880 C CA . THR A 1 114 ? 12.628 9.628 1.928 1.00 92.62 114 THR A CA 1
ATOM 881 C C . THR A 1 114 ? 12.360 9.023 0.549 1.00 92.62 114 THR A C 1
ATOM 883 O O . THR A 1 114 ? 13.176 8.248 0.053 1.00 92.62 114 THR A O 1
ATOM 886 N N . 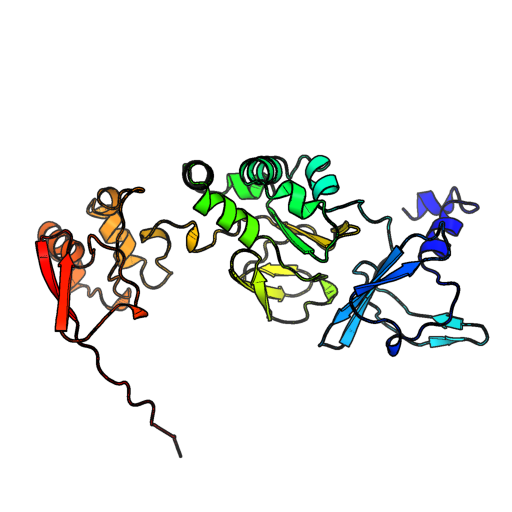LEU A 1 115 ? 11.271 9.435 -0.106 1.00 94.94 115 LEU A N 1
ATOM 887 C CA . LEU A 1 115 ? 10.903 9.001 -1.458 1.00 94.94 115 LEU A CA 1
ATOM 888 C C . LEU A 1 115 ? 11.733 9.658 -2.576 1.00 94.94 115 LEU A C 1
ATOM 890 O O . LEU A 1 115 ? 11.626 9.241 -3.733 1.00 94.94 115 LEU A O 1
ATOM 894 N N . GLY A 1 116 ? 12.561 10.657 -2.266 1.00 95.25 116 GLY A N 1
ATOM 895 C CA . GLY A 1 116 ? 13.530 11.248 -3.197 1.00 95.25 116 GLY A CA 1
ATOM 896 C C . GLY A 1 116 ? 14.939 10.664 -3.088 1.00 95.25 116 GLY A C 1
ATOM 897 O O . GLY A 1 116 ? 15.738 10.806 -4.012 1.00 95.25 116 GLY A O 1
ATOM 898 N N . ARG A 1 117 ? 15.257 9.992 -1.976 1.00 95.19 117 ARG A N 1
ATOM 899 C CA . ARG A 1 117 ? 16.578 9.391 -1.739 1.00 95.19 117 ARG A CA 1
ATOM 900 C C . ARG A 1 117 ? 16.785 8.127 -2.576 1.00 95.19 117 ARG A C 1
ATOM 902 O O . ARG A 1 117 ? 15.831 7.454 -2.979 1.00 95.19 117 ARG A O 1
ATOM 909 N N . ASP A 1 118 ? 18.054 7.790 -2.797 1.00 93.44 118 ASP A N 1
ATOM 910 C CA . ASP A 1 118 ? 18.445 6.529 -3.426 1.00 93.44 118 ASP A CA 1
ATOM 911 C C . ASP A 1 118 ? 17.906 5.339 -2.621 1.00 93.44 118 ASP A C 1
ATOM 913 O O . ASP A 1 118 ? 17.987 5.302 -1.390 1.00 93.44 118 ASP A O 1
ATOM 917 N N . GLY A 1 119 ? 17.360 4.348 -3.320 1.00 92.38 119 GLY A N 1
ATOM 918 C CA . GLY A 1 119 ? 16.702 3.211 -2.694 1.00 92.38 119 GLY A CA 1
ATOM 919 C C . GLY A 1 119 ? 16.021 2.299 -3.706 1.00 92.38 119 GLY A C 1
ATOM 920 O O . GLY A 1 119 ? 16.154 2.477 -4.914 1.00 92.38 119 GLY A O 1
ATOM 921 N N . HIS A 1 120 ? 15.314 1.301 -3.185 1.00 93.19 120 HIS A N 1
ATOM 922 C CA . HIS A 1 120 ? 14.567 0.313 -3.960 1.00 93.19 120 HIS A CA 1
ATOM 923 C C . HIS A 1 120 ? 13.167 0.193 -3.370 1.00 93.19 120 HIS A C 1
ATOM 925 O O . HIS A 1 120 ? 12.890 -0.717 -2.591 1.00 93.19 120 HIS A O 1
ATOM 931 N N . PHE A 1 121 ? 12.300 1.138 -3.712 1.00 97.31 121 PHE A N 1
ATOM 932 C CA . PHE A 1 121 ? 10.961 1.214 -3.143 1.00 97.31 121 PHE A CA 1
ATOM 933 C C . PHE A 1 121 ? 9.897 0.645 -4.083 1.00 97.31 121 PHE A C 1
ATOM 935 O O . PHE A 1 121 ? 10.026 0.692 -5.308 1.00 97.31 121 PHE A O 1
ATOM 942 N N . THR A 1 122 ? 8.807 0.156 -3.500 1.00 97.94 122 THR A N 1
ATOM 943 C CA . THR A 1 122 ? 7.517 0.052 -4.192 1.00 97.94 122 THR A CA 1
ATOM 944 C C . THR A 1 122 ? 6.549 0.976 -3.490 1.00 97.94 122 THR A C 1
ATOM 946 O O . THR A 1 122 ? 6.333 0.810 -2.294 1.00 97.94 122 THR A O 1
ATOM 949 N N . LEU A 1 123 ? 5.977 1.932 -4.213 1.00 98.44 123 LEU A N 1
ATOM 950 C CA . LEU A 1 123 ? 4.923 2.796 -3.699 1.00 98.44 123 LEU A CA 1
ATOM 951 C C . LEU A 1 123 ? 3.587 2.380 -4.313 1.00 98.44 123 LEU A C 1
ATOM 953 O O . LEU A 1 123 ? 3.420 2.432 -5.531 1.00 98.44 123 LEU A O 1
ATOM 957 N N . PHE A 1 124 ? 2.623 2.031 -3.471 1.00 98.38 124 PHE A N 1
ATOM 958 C CA . PHE A 1 124 ? 1.220 2.000 -3.859 1.00 98.38 124 PHE A CA 1
ATOM 959 C C . PHE A 1 124 ? 0.637 3.396 -3.647 1.00 98.38 124 PHE A C 1
ATOM 961 O O . PHE A 1 124 ? 0.325 3.764 -2.524 1.00 98.38 124 PHE A O 1
ATOM 968 N N . ALA A 1 125 ? 0.565 4.213 -4.694 1.00 98.19 125 ALA A N 1
ATOM 969 C CA . ALA A 1 125 ? 0.175 5.616 -4.582 1.00 98.19 125 ALA A CA 1
ATOM 970 C C . ALA A 1 125 ? -1.352 5.770 -4.725 1.00 98.19 125 ALA A C 1
ATOM 972 O O . ALA A 1 125 ? -1.868 5.563 -5.827 1.00 98.19 125 ALA A O 1
ATOM 973 N N . PRO A 1 126 ? -2.088 6.118 -3.653 1.00 98.19 126 PRO A N 1
ATOM 974 C CA . PRO A 1 126 ? -3.518 6.376 -3.744 1.00 98.19 126 PRO A CA 1
ATOM 975 C C . PRO A 1 126 ? -3.794 7.671 -4.507 1.00 98.19 126 PRO A C 1
ATOM 977 O O . PRO A 1 126 ? -3.203 8.713 -4.211 1.00 98.19 126 PRO A O 1
ATOM 980 N N . THR A 1 127 ? -4.703 7.591 -5.478 1.00 98.19 127 THR A N 1
ATOM 981 C CA . THR A 1 127 ? -5.183 8.743 -6.254 1.00 98.19 127 THR A CA 1
ATOM 982 C C . THR A 1 127 ? -6.018 9.689 -5.395 1.00 98.19 127 THR A C 1
ATOM 984 O O . THR A 1 127 ? -6.477 9.329 -4.308 1.00 98.19 127 THR A O 1
ATOM 987 N N . ASN A 1 128 ? -6.265 10.910 -5.872 1.00 97.56 128 ASN A N 1
ATOM 988 C CA . ASN A 1 128 ? -7.171 11.839 -5.194 1.00 97.56 128 ASN A CA 1
ATOM 989 C C . ASN A 1 128 ? -8.565 11.207 -5.003 1.00 97.56 128 ASN A C 1
ATOM 991 O O . ASN A 1 128 ? -9.138 11.300 -3.918 1.00 97.56 128 ASN A O 1
ATOM 995 N N . GLU A 1 129 ? -9.055 10.464 -6.001 1.00 97.00 129 GLU A N 1
ATOM 996 C CA . GLU A 1 129 ? -10.316 9.715 -5.911 1.00 97.00 129 GLU A CA 1
ATOM 997 C C . GLU A 1 129 ? -10.305 8.668 -4.782 1.00 97.00 129 GLU A C 1
ATOM 999 O O . GLU A 1 129 ? -11.326 8.443 -4.128 1.00 97.00 129 GLU A O 1
ATOM 1004 N N . ALA A 1 130 ? -9.159 8.037 -4.507 1.00 97.31 130 ALA A N 1
ATOM 1005 C CA . ALA A 1 130 ? -9.023 7.104 -3.391 1.00 97.31 130 ALA A CA 1
ATOM 1006 C C . ALA A 1 130 ? -9.235 7.800 -2.035 1.00 97.31 130 ALA A C 1
ATOM 1008 O O . ALA A 1 130 ? -9.898 7.246 -1.154 1.00 97.31 130 ALA A O 1
ATOM 1009 N N . PHE A 1 131 ? -8.720 9.024 -1.869 1.00 96.12 131 PHE A N 1
ATOM 1010 C CA . PHE A 1 131 ? -8.952 9.830 -0.665 1.00 96.12 131 PHE A CA 1
ATOM 1011 C C . PHE A 1 131 ? -10.402 10.311 -0.555 1.00 96.12 131 PHE A C 1
ATOM 1013 O O . PHE A 1 131 ? -10.946 10.339 0.548 1.00 96.12 131 PHE A O 1
ATOM 1020 N N . GLU A 1 132 ? -11.050 10.645 -1.672 1.00 95.19 132 GLU A N 1
ATOM 1021 C CA . GLU A 1 132 ? -12.459 11.066 -1.697 1.00 95.19 132 GLU A CA 1
ATOM 1022 C C . GLU A 1 132 ? -13.431 9.950 -1.282 1.00 95.19 132 GLU A C 1
ATOM 1024 O O . GLU A 1 132 ? -14.503 10.232 -0.743 1.00 95.19 132 GLU A O 1
ATOM 1029 N N . LYS A 1 133 ? -13.054 8.679 -1.474 1.00 95.94 133 LYS A N 1
ATOM 1030 C CA . LYS A 1 133 ? -13.838 7.514 -1.023 1.00 95.94 133 LYS A CA 1
ATOM 1031 C C . LYS A 1 133 ? -13.810 7.305 0.492 1.00 95.94 133 LYS A C 1
ATOM 1033 O O . LYS A 1 133 ? -14.603 6.511 1.006 1.00 95.94 133 LYS A O 1
ATOM 1038 N N . LEU A 1 134 ? -12.915 7.975 1.221 1.00 94.00 134 LEU A N 1
ATOM 1039 C CA . LEU A 1 134 ? -12.837 7.833 2.671 1.00 94.00 134 LEU A CA 1
ATOM 1040 C C . LEU A 1 134 ? -14.096 8.392 3.354 1.00 94.00 134 LEU A C 1
ATOM 1042 O O . LEU A 1 134 ? -14.607 9.444 2.960 1.00 94.00 134 LEU A O 1
ATOM 1046 N N . PRO A 1 135 ? -14.590 7.748 4.429 1.00 92.12 135 PRO A N 1
ATOM 1047 C CA . PRO A 1 135 ? -15.695 8.300 5.197 1.00 92.12 135 PRO A CA 1
ATOM 1048 C C . PRO A 1 135 ? -15.361 9.693 5.742 1.00 92.12 135 PRO A C 1
ATOM 1050 O O . PRO A 1 135 ? -14.230 9.981 6.149 1.00 92.12 135 PRO A O 1
ATOM 1053 N N . ARG A 1 136 ? -16.373 10.564 5.786 1.00 90.12 136 ARG A N 1
ATOM 1054 C CA . ARG A 1 136 ? -16.215 11.952 6.234 1.00 90.12 136 ARG A CA 1
ATOM 1055 C C . ARG A 1 136 ? -15.571 12.012 7.625 1.00 90.12 136 ARG A C 1
ATOM 1057 O O . ARG A 1 136 ? -16.044 11.372 8.558 1.00 90.12 136 ARG A O 1
ATOM 1064 N N . GLY A 1 137 ? -14.519 12.818 7.755 1.00 88.19 137 GLY A N 1
ATOM 1065 C CA . GLY A 1 137 ? -13.788 13.028 9.008 1.00 88.19 137 GLY A CA 1
ATOM 1066 C C . GLY A 1 137 ? -12.692 11.997 9.306 1.00 88.19 137 GLY A C 1
ATOM 1067 O O . GLY A 1 137 ? -11.854 12.267 10.161 1.00 88.19 137 GLY A O 1
ATOM 1068 N N . VAL A 1 138 ? -12.624 10.860 8.595 1.00 91.12 138 VAL A N 1
ATOM 1069 C CA . VAL A 1 138 ? -11.547 9.865 8.789 1.00 91.12 138 VAL A CA 1
ATOM 1070 C C . VAL A 1 138 ? -10.197 10.446 8.384 1.00 91.12 138 VAL A C 1
ATOM 1072 O O . VAL A 1 138 ? -9.247 10.380 9.159 1.00 91.12 138 VAL A O 1
ATOM 1075 N N . LEU A 1 139 ? -10.120 11.068 7.204 1.00 91.12 139 LEU A N 1
ATOM 1076 C CA . LEU A 1 139 ? -8.881 11.684 6.733 1.00 91.12 139 LEU A CA 1
ATOM 1077 C C . LEU A 1 139 ? -8.424 12.815 7.662 1.00 91.12 139 LEU A C 1
ATOM 1079 O O . LEU A 1 139 ? -7.269 12.832 8.070 1.00 91.12 139 LEU A O 1
ATOM 1083 N N . GLU A 1 140 ? -9.332 13.717 8.050 1.00 91.56 140 GLU A N 1
ATOM 1084 C CA . GLU A 1 140 ? -9.036 14.814 8.985 1.00 91.56 140 GLU A CA 1
ATOM 1085 C C . GLU A 1 140 ? -8.516 14.288 10.329 1.00 91.56 140 GLU A C 1
ATOM 1087 O O . GLU A 1 140 ? -7.539 14.811 10.860 1.00 91.56 140 GLU A O 1
ATOM 1092 N N . ARG A 1 141 ? -9.123 13.213 10.852 1.00 91.62 141 ARG A N 1
ATOM 1093 C CA . ARG A 1 141 ? -8.674 12.550 12.081 1.00 91.62 141 ARG A CA 1
ATOM 1094 C C . ARG A 1 141 ? -7.260 11.993 11.938 1.00 91.62 141 ARG A C 1
ATOM 1096 O O . ARG A 1 141 ? -6.438 12.230 12.815 1.00 91.62 141 ARG A O 1
ATOM 1103 N N . ILE A 1 142 ? -6.989 11.239 10.872 1.00 92.62 142 ILE A N 1
ATOM 1104 C CA . ILE A 1 142 ? -5.680 10.602 10.671 1.00 92.62 142 ILE A CA 1
ATOM 1105 C C . ILE A 1 142 ? -4.602 11.663 10.428 1.00 92.62 142 ILE A C 1
ATOM 1107 O O . ILE A 1 142 ? -3.530 11.572 11.008 1.00 92.62 142 ILE A O 1
ATOM 1111 N N . MET A 1 143 ? -4.885 12.694 9.628 1.00 91.00 143 MET A N 1
ATOM 1112 C CA . MET A 1 143 ? -3.943 13.790 9.364 1.00 91.00 143 MET A CA 1
ATOM 1113 C C . MET A 1 143 ? -3.718 14.694 10.585 1.00 91.00 143 MET A C 1
ATOM 1115 O O . MET A 1 143 ? -2.658 15.304 10.709 1.00 91.00 143 MET A O 1
ATOM 1119 N N . GLY A 1 144 ? -4.690 14.777 11.500 1.00 90.88 144 GLY A N 1
ATOM 1120 C CA . GLY A 1 144 ? -4.561 15.496 12.770 1.00 90.88 144 GLY A CA 1
ATOM 1121 C C . GLY A 1 144 ? -3.674 14.794 13.806 1.00 90.88 144 GLY A C 1
ATOM 1122 O O . GLY A 1 144 ? -3.257 15.431 14.773 1.00 90.88 144 GLY A O 1
ATOM 1123 N N . ASP A 1 145 ? -3.363 13.511 13.606 1.00 90.69 145 ASP A N 1
ATOM 1124 C CA . ASP A 1 145 ? -2.469 12.723 14.452 1.00 90.69 145 ASP A CA 1
ATOM 1125 C C . ASP A 1 145 ? -1.186 12.378 13.681 1.00 90.69 145 ASP A C 1
ATOM 1127 O O . ASP A 1 145 ? -1.189 11.662 12.676 1.00 90.69 145 ASP A O 1
ATOM 1131 N N . LYS A 1 146 ? -0.046 12.881 14.165 1.00 90.69 146 LYS A N 1
ATOM 1132 C CA . LYS A 1 146 ? 1.253 12.650 13.522 1.00 90.69 146 LYS A CA 1
ATOM 1133 C C . LYS A 1 146 ? 1.604 11.159 13.434 1.00 90.69 146 LYS A C 1
ATOM 1135 O O . LYS A 1 146 ? 2.155 10.732 12.426 1.00 90.69 146 LYS A O 1
ATOM 1140 N N . VAL A 1 147 ? 1.284 10.372 14.460 1.00 91.88 147 VAL A N 1
ATOM 1141 C CA . VAL A 1 147 ? 1.600 8.937 14.490 1.00 91.88 147 VAL A CA 1
ATOM 1142 C C . VAL A 1 147 ? 0.723 8.190 13.487 1.00 91.88 147 VAL A C 1
ATOM 1144 O O . VAL A 1 147 ? 1.229 7.381 12.711 1.00 91.88 147 VAL A O 1
ATOM 1147 N N . ALA A 1 148 ? -0.575 8.501 13.451 1.00 93.25 148 ALA A N 1
ATOM 1148 C CA . ALA A 1 148 ? -1.511 7.857 12.534 1.00 93.25 148 ALA A CA 1
ATOM 1149 C C . ALA A 1 148 ? -1.234 8.217 11.063 1.00 93.25 148 ALA A C 1
ATOM 1151 O O . ALA A 1 148 ? -1.270 7.340 10.202 1.00 93.25 148 ALA A O 1
ATOM 1152 N N . SER A 1 149 ? -0.937 9.485 10.764 1.00 94.19 149 SER A N 1
ATOM 1153 C CA . SER A 1 149 ? -0.585 9.933 9.406 1.00 94.19 149 SER A CA 1
ATOM 1154 C C . SER A 1 149 ? 0.732 9.337 8.909 1.00 94.19 149 SER A C 1
ATOM 1156 O O . SER A 1 149 ? 0.797 8.869 7.772 1.00 94.19 149 SER A O 1
ATOM 1158 N N . GLU A 1 150 ? 1.762 9.278 9.755 1.00 94.38 150 GLU A N 1
ATOM 1159 C CA . GLU A 1 150 ? 3.033 8.637 9.408 1.00 94.38 150 GLU A CA 1
ATOM 1160 C C . GLU A 1 150 ? 2.850 7.135 9.146 1.00 94.38 150 GLU A C 1
ATOM 1162 O O . GLU A 1 150 ? 3.351 6.620 8.143 1.00 94.38 150 GLU A O 1
ATOM 1167 N N . ALA A 1 151 ? 2.084 6.442 9.997 1.00 96.06 151 ALA A N 1
ATOM 1168 C CA . ALA A 1 151 ? 1.746 5.036 9.799 1.00 96.06 151 ALA A CA 1
ATOM 1169 C C . ALA A 1 151 ? 0.978 4.817 8.487 1.00 96.06 151 ALA A C 1
ATOM 1171 O O . ALA A 1 151 ? 1.359 3.958 7.692 1.00 96.06 151 ALA A O 1
ATOM 1172 N N . LEU A 1 152 ? -0.048 5.636 8.216 1.00 96.44 152 LEU A N 1
ATOM 1173 C CA . LEU A 1 152 ? -0.834 5.577 6.982 1.00 96.44 152 LEU A CA 1
ATOM 1174 C C . LEU A 1 152 ? 0.066 5.611 5.744 1.00 96.44 152 LEU A C 1
ATOM 1176 O O . LEU A 1 152 ? -0.052 4.766 4.860 1.00 96.44 152 LEU A O 1
ATOM 1180 N N . LEU A 1 153 ? 0.974 6.580 5.673 1.00 96.75 153 LEU A N 1
ATOM 1181 C CA . LEU A 1 153 ? 1.805 6.772 4.490 1.00 96.75 153 LEU A CA 1
ATOM 1182 C C . LEU A 1 153 ? 2.862 5.678 4.340 1.00 96.75 153 LEU A C 1
ATOM 1184 O O . LEU A 1 153 ? 3.064 5.167 3.240 1.00 96.75 153 LEU A O 1
ATOM 1188 N N . LYS A 1 154 ? 3.502 5.268 5.439 1.00 97.31 154 LYS A N 1
ATOM 1189 C CA . LYS A 1 154 ? 4.479 4.172 5.419 1.00 97.31 154 LYS A CA 1
ATOM 1190 C C . LYS A 1 154 ? 3.853 2.829 5.039 1.00 97.31 154 LYS A C 1
ATOM 1192 O O . LYS A 1 154 ? 4.529 2.003 4.430 1.00 97.31 154 LYS A O 1
ATOM 1197 N N . TYR A 1 155 ? 2.567 2.627 5.327 1.00 98.12 155 TYR A N 1
ATOM 1198 C CA . TYR A 1 155 ? 1.846 1.406 4.964 1.00 98.12 155 TYR A CA 1
ATOM 1199 C C . TYR A 1 155 ? 1.655 1.248 3.443 1.00 98.12 155 TYR A C 1
ATOM 1201 O O . TYR A 1 155 ? 1.436 0.147 2.948 1.00 98.12 155 TYR A O 1
ATOM 1209 N N . HIS A 1 156 ? 1.818 2.328 2.674 1.00 98.25 156 HIS A N 1
ATOM 1210 C CA . HIS A 1 156 ? 1.781 2.301 1.210 1.00 98.25 156 HIS A CA 1
ATOM 1211 C C . HIS A 1 156 ? 3.142 1.992 0.563 1.00 98.25 156 HIS A C 1
ATOM 1213 O O . HIS A 1 156 ? 3.229 1.907 -0.664 1.00 98.25 156 HIS A O 1
ATOM 1219 N N . ILE A 1 157 ? 4.214 1.842 1.350 1.00 98.06 157 ILE A N 1
ATOM 1220 C CA . ILE A 1 157 ? 5.583 1.725 0.838 1.00 98.06 157 ILE A CA 1
ATOM 1221 C C . ILE A 1 157 ? 6.185 0.377 1.225 1.00 98.06 157 ILE A C 1
ATOM 12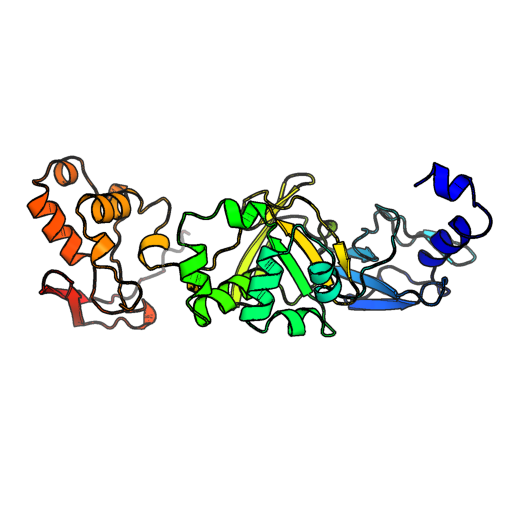23 O O . ILE A 1 157 ? 6.165 -0.009 2.391 1.00 98.06 157 ILE A O 1
ATOM 1227 N N . LEU A 1 158 ? 6.798 -0.311 0.263 1.00 97.88 158 LEU A N 1
ATOM 1228 C CA . LEU A 1 158 ? 7.671 -1.461 0.503 1.00 97.88 158 LEU A CA 1
ATOM 1229 C C . LEU A 1 158 ? 9.139 -1.069 0.323 1.00 97.88 158 LEU A C 1
ATOM 1231 O O . LEU A 1 158 ? 9.474 -0.298 -0.576 1.00 97.88 158 LEU A O 1
ATOM 1235 N N . ASN A 1 159 ? 10.028 -1.699 1.093 1.00 95.69 159 ASN A N 1
ATOM 1236 C CA . ASN A 1 159 ? 11.489 -1.543 0.981 1.00 95.69 159 ASN A CA 1
ATOM 1237 C C . ASN A 1 159 ? 12.130 -2.467 -0.077 1.00 95.69 159 ASN A C 1
ATOM 1239 O O . ASN A 1 159 ? 13.307 -2.813 0.012 1.00 95.69 159 ASN A O 1
ATOM 1243 N N . THR A 1 160 ? 11.342 -2.924 -1.054 1.00 95.12 160 THR A N 1
ATOM 1244 C CA . THR A 1 160 ? 11.799 -3.745 -2.185 1.00 95.12 160 THR A CA 1
ATOM 1245 C C . THR A 1 160 ? 11.048 -3.350 -3.455 1.00 95.12 160 THR A C 1
ATOM 1247 O O . THR A 1 160 ? 9.909 -2.891 -3.371 1.00 95.12 160 THR A O 1
ATOM 1250 N N . VAL A 1 161 ? 11.647 -3.550 -4.636 1.00 96.44 161 VAL A N 1
ATOM 1251 C CA . VAL A 1 161 ? 10.985 -3.302 -5.931 1.00 96.44 161 VAL A CA 1
ATOM 1252 C C . VAL A 1 161 ? 10.164 -4.516 -6.367 1.00 96.44 161 VAL A C 1
ATOM 1254 O O . VAL A 1 161 ? 10.715 -5.559 -6.730 1.00 96.44 161 VAL A O 1
ATOM 1257 N N . GLN A 1 162 ? 8.845 -4.356 -6.409 1.00 96.56 162 GLN A N 1
ATOM 1258 C CA . GLN A 1 162 ? 7.881 -5.363 -6.843 1.00 96.56 162 GLN A CA 1
ATOM 1259 C C . GLN A 1 162 ? 7.228 -4.911 -8.153 1.00 96.56 162 GLN A C 1
ATOM 1261 O O . GLN A 1 162 ? 6.251 -4.162 -8.157 1.00 96.56 162 GLN A O 1
ATOM 1266 N N . CYS A 1 163 ? 7.795 -5.343 -9.281 1.00 96.44 163 CYS A N 1
ATOM 1267 C CA . CYS A 1 163 ? 7.184 -5.159 -10.596 1.00 96.44 163 CYS A CA 1
ATOM 1268 C C . CYS A 1 163 ? 5.946 -6.053 -10.723 1.00 96.44 163 CYS A C 1
ATOM 1270 O O . CYS A 1 163 ? 5.938 -7.175 -10.215 1.00 96.44 163 CYS A O 1
ATOM 1272 N N . SER A 1 164 ? 4.926 -5.604 -11.450 1.00 95.12 164 SER A N 1
ATOM 1273 C CA . SER A 1 164 ? 3.659 -6.333 -11.558 1.00 95.12 164 SER A CA 1
ATOM 1274 C C . SER A 1 164 ? 3.832 -7.737 -12.150 1.00 95.12 164 SER A C 1
ATOM 1276 O O . SER A 1 164 ? 3.276 -8.697 -11.630 1.00 95.12 164 SER A O 1
ATOM 1278 N N . GLU A 1 165 ? 4.702 -7.883 -13.153 1.00 94.25 165 GLU A N 1
ATOM 1279 C CA . GLU A 1 165 ? 5.019 -9.165 -13.802 1.00 94.25 165 GLU A CA 1
ATOM 1280 C C . GLU A 1 165 ? 5.755 -10.169 -12.894 1.00 94.25 165 GLU A C 1
ATOM 1282 O O . GLU A 1 165 ? 5.884 -11.344 -13.242 1.00 94.25 165 GLU A O 1
ATOM 1287 N N . ALA A 1 166 ? 6.282 -9.724 -11.750 1.00 92.19 166 ALA A N 1
ATOM 1288 C CA . ALA A 1 166 ? 6.897 -10.607 -10.764 1.00 92.19 166 ALA A CA 1
ATOM 1289 C C . ALA A 1 166 ? 5.857 -11.314 -9.887 1.00 92.19 166 ALA A C 1
ATOM 1291 O O . ALA A 1 166 ? 6.138 -12.384 -9.337 1.00 92.19 166 ALA A O 1
ATOM 1292 N N . ILE A 1 167 ? 4.662 -10.731 -9.767 1.00 92.19 167 ILE A N 1
ATOM 1293 C CA . ILE A 1 167 ? 3.561 -11.253 -8.964 1.00 92.19 167 ILE A CA 1
ATOM 1294 C C . ILE A 1 167 ? 2.834 -12.315 -9.788 1.00 92.19 167 ILE A C 1
ATOM 1296 O O . ILE A 1 167 ? 2.106 -12.016 -10.726 1.00 92.19 167 ILE A O 1
ATOM 1300 N N . THR A 1 168 ? 3.074 -13.578 -9.443 1.00 87.81 168 THR A N 1
ATOM 1301 C CA . THR A 1 168 ? 2.503 -14.760 -10.124 1.00 87.81 168 THR A CA 1
ATOM 1302 C C . THR A 1 168 ? 1.513 -15.530 -9.243 1.00 87.81 168 THR A C 1
ATOM 1304 O O . THR A 1 168 ? 0.928 -16.519 -9.677 1.00 87.81 168 THR A O 1
ATOM 1307 N N . GLY A 1 169 ? 1.323 -15.074 -8.005 1.00 89.69 169 GLY A N 1
ATOM 1308 C CA . GLY A 1 169 ? 0.420 -15.620 -6.999 1.00 89.69 169 GLY A CA 1
ATOM 1309 C C . GLY A 1 169 ? 0.404 -14.720 -5.761 1.00 89.69 169 GLY A C 1
ATOM 1310 O O . GLY A 1 169 ? 1.141 -13.735 -5.709 1.00 89.69 169 GLY A O 1
ATOM 1311 N N . GLY A 1 170 ? -0.440 -15.054 -4.781 1.00 91.25 170 GLY A N 1
ATOM 1312 C CA . GLY A 1 170 ? -0.515 -14.326 -3.511 1.00 91.25 170 GLY A CA 1
ATOM 1313 C C . GLY A 1 170 ? 0.783 -14.446 -2.710 1.00 91.25 170 GLY A C 1
ATOM 1314 O O . GLY A 1 170 ? 1.272 -15.552 -2.472 1.00 91.25 170 GLY A O 1
ATOM 1315 N N . ALA A 1 171 ? 1.342 -13.309 -2.306 1.00 93.19 171 ALA A N 1
ATOM 1316 C CA . ALA A 1 171 ? 2.525 -13.218 -1.463 1.00 93.19 171 ALA A CA 1
ATOM 1317 C C . ALA A 1 171 ? 2.382 -12.069 -0.458 1.00 93.19 171 ALA A C 1
ATOM 1319 O O . ALA A 1 171 ? 1.761 -11.047 -0.738 1.00 93.19 171 ALA A O 1
ATOM 1320 N N . VAL A 1 172 ? 2.971 -12.247 0.722 1.00 95.88 172 VAL A N 1
ATOM 1321 C CA . VAL A 1 172 ? 2.902 -11.282 1.822 1.00 95.88 172 VAL A CA 1
ATOM 1322 C C . VAL A 1 172 ? 4.191 -10.469 1.863 1.00 95.88 172 VAL A C 1
ATOM 1324 O O . VAL A 1 172 ? 5.283 -11.037 1.834 1.00 95.88 172 VAL A O 1
ATOM 1327 N N . PHE A 1 173 ? 4.060 -9.147 1.951 1.00 96.25 173 PHE A N 1
ATOM 1328 C CA . PHE A 1 173 ? 5.180 -8.212 1.982 1.00 96.25 173 PHE A CA 1
ATOM 1329 C C . PHE A 1 173 ? 5.079 -7.295 3.193 1.00 96.25 173 PHE A C 1
ATOM 1331 O O . PHE A 1 173 ? 4.012 -6.763 3.487 1.00 96.25 173 PHE A O 1
ATOM 1338 N N . GLU A 1 174 ? 6.197 -7.096 3.883 1.00 97.56 174 GLU A N 1
ATOM 1339 C CA . GLU A 1 174 ? 6.304 -6.123 4.968 1.00 97.56 174 GLU A CA 1
ATOM 1340 C C . GLU A 1 174 ? 6.384 -4.701 4.399 1.00 97.56 174 GLU A C 1
ATOM 1342 O O . GLU A 1 174 ? 7.187 -4.413 3.504 1.00 97.56 174 GLU A O 1
ATOM 1347 N N . THR A 1 175 ? 5.527 -3.820 4.911 1.00 98.06 175 THR A N 1
ATOM 1348 C CA . THR A 1 175 ? 5.524 -2.394 4.569 1.00 98.06 175 THR A CA 1
ATOM 1349 C C . THR A 1 175 ? 6.529 -1.630 5.426 1.00 98.06 175 THR A C 1
ATOM 1351 O O . THR A 1 175 ? 7.016 -2.125 6.439 1.00 98.06 175 THR A O 1
ATOM 1354 N N . MET A 1 176 ? 6.814 -0.381 5.070 1.00 96.69 176 MET A N 1
ATOM 1355 C CA . MET A 1 176 ? 7.660 0.500 5.875 1.00 96.69 176 MET A CA 1
ATOM 1356 C C . MET A 1 176 ? 7.024 0.853 7.233 1.00 96.69 176 MET A C 1
ATOM 1358 O O . MET A 1 176 ? 7.723 1.328 8.127 1.00 96.69 176 MET A O 1
ATOM 1362 N N . GLU A 1 177 ? 5.714 0.643 7.399 1.00 96.56 177 GLU A N 1
ATOM 1363 C CA . GLU A 1 177 ? 5.019 0.819 8.681 1.00 96.56 177 GLU A CA 1
ATOM 1364 C C . GLU A 1 177 ? 5.280 -0.354 9.640 1.00 96.56 177 GLU A C 1
ATOM 1366 O O . GLU A 1 177 ? 5.256 -0.157 10.853 1.00 96.56 177 GLU A O 1
ATOM 1371 N N . GLY A 1 178 ? 5.623 -1.533 9.106 1.00 95.81 178 GLY A N 1
ATOM 1372 C CA . GLY A 1 178 ? 5.942 -2.754 9.851 1.00 95.81 178 GLY A CA 1
ATOM 1373 C C . GLY A 1 178 ? 4.867 -3.837 9.743 1.00 95.81 178 GLY A C 1
ATOM 1374 O O . GLY A 1 178 ? 5.184 -5.025 9.803 1.00 95.81 178 GLY A O 1
ATOM 1375 N N . ASN A 1 179 ? 3.601 -3.475 9.511 1.00 95.44 179 ASN A N 1
ATOM 1376 C CA . ASN A 1 179 ? 2.583 -4.458 9.151 1.00 95.44 179 ASN A CA 1
ATOM 1377 C C . ASN A 1 179 ? 2.746 -4.921 7.702 1.00 95.44 179 ASN A C 1
ATOM 1379 O O . ASN A 1 179 ? 3.423 -4.295 6.880 1.00 95.44 179 ASN A O 1
ATOM 1383 N N . THR A 1 180 ? 2.093 -6.034 7.380 1.00 96.50 180 THR A N 1
ATOM 1384 C CA . THR A 1 180 ? 2.182 -6.645 6.056 1.00 96.50 180 THR A CA 1
ATOM 1385 C C . THR A 1 180 ? 0.983 -6.307 5.172 1.00 96.50 180 THR A C 1
ATOM 1387 O O . THR A 1 180 ? -0.103 -5.983 5.659 1.00 96.50 180 THR A O 1
ATOM 1390 N N . VAL A 1 181 ? 1.201 -6.389 3.862 1.00 96.75 181 VAL A N 1
ATOM 1391 C CA . VAL A 1 181 ? 0.166 -6.380 2.824 1.00 96.75 181 VAL A CA 1
ATOM 1392 C C . VAL A 1 181 ? 0.268 -7.662 2.005 1.00 96.75 181 VAL A C 1
ATOM 1394 O O . VAL A 1 181 ? 1.366 -8.144 1.713 1.00 96.75 181 VAL A O 1
ATOM 1397 N N . GLU A 1 182 ? -0.874 -8.223 1.625 1.00 96.12 182 GLU A N 1
ATOM 1398 C CA . GLU A 1 182 ? -0.931 -9.335 0.680 1.00 96.12 182 GLU A CA 1
ATOM 1399 C C . GLU A 1 182 ? -1.039 -8.779 -0.739 1.00 96.12 182 GLU A C 1
ATOM 1401 O O . GLU A 1 182 ? -1.984 -8.063 -1.065 1.00 96.12 182 GLU A O 1
ATOM 1406 N N . ILE A 1 183 ? -0.082 -9.109 -1.599 1.00 96.12 183 ILE A N 1
ATOM 1407 C CA . ILE A 1 183 ? -0.101 -8.737 -3.011 1.00 96.12 183 ILE A CA 1
ATOM 1408 C C . ILE A 1 183 ? -0.346 -10.000 -3.820 1.00 96.12 183 ILE A C 1
ATOM 1410 O O . ILE A 1 183 ? 0.358 -10.997 -3.675 1.00 96.12 183 ILE A O 1
ATOM 1414 N N . GLY A 1 184 ? -1.345 -9.944 -4.688 1.00 94.56 184 GLY A N 1
ATOM 1415 C CA . GLY A 1 184 ? -1.717 -11.037 -5.573 1.00 94.56 184 GLY A CA 1
ATOM 1416 C C . GLY A 1 184 ? -2.010 -10.545 -6.981 1.00 94.56 184 GLY A C 1
ATOM 1417 O O . GLY A 1 184 ? -1.912 -9.356 -7.289 1.00 94.56 184 GLY A O 1
ATOM 1418 N N . CYS A 1 185 ? -2.387 -11.478 -7.842 1.00 92.31 185 CYS A N 1
ATOM 1419 C CA . CYS A 1 185 ? -2.824 -11.192 -9.197 1.00 92.31 185 CYS A CA 1
ATOM 1420 C C . CYS A 1 185 ? -4.030 -12.065 -9.547 1.00 92.31 185 CYS A C 1
ATOM 1422 O O . CYS A 1 185 ? -4.063 -13.254 -9.223 1.00 92.31 185 CYS A O 1
ATOM 1424 N N . GLU A 1 186 ? -4.998 -11.491 -10.252 1.00 86.69 186 GLU A N 1
ATOM 1425 C CA . GLU A 1 186 ? -6.109 -12.226 -10.848 1.00 86.69 186 GLU A CA 1
ATOM 1426 C C . GLU A 1 186 ? -6.227 -11.819 -12.320 1.00 86.69 186 GLU A C 1
ATOM 1428 O O . GLU A 1 186 ? -6.712 -10.734 -12.650 1.00 86.69 186 GLU A O 1
ATOM 1433 N N . GLY A 1 187 ? -5.724 -12.679 -13.209 1.00 86.00 187 GLY A N 1
ATOM 1434 C CA . GLY A 1 187 ? -5.460 -12.293 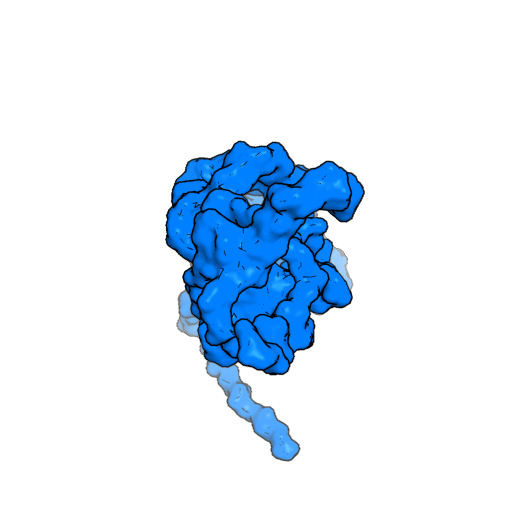-14.595 1.00 86.00 187 GLY A CA 1
ATOM 1435 C C . GLY A 1 187 ? -4.385 -11.205 -14.653 1.00 86.00 187 GLY A C 1
ATOM 1436 O O . GLY A 1 187 ? -3.362 -11.312 -13.983 1.00 86.00 187 GLY A O 1
ATOM 1437 N N . ASP A 1 188 ? -4.638 -10.143 -15.418 1.00 85.19 188 ASP A N 1
ATOM 1438 C CA . ASP A 1 188 ? -3.699 -9.021 -15.574 1.00 85.19 188 ASP A CA 1
ATOM 1439 C C . ASP A 1 188 ? -3.803 -7.964 -14.455 1.00 85.19 188 ASP A C 1
ATOM 1441 O O . ASP A 1 188 ? -2.993 -7.026 -14.406 1.00 85.19 188 ASP A O 1
ATOM 1445 N N . SER A 1 189 ? -4.801 -8.096 -13.572 1.00 89.44 189 SER A N 1
ATOM 1446 C CA . SER A 1 189 ? -5.066 -7.174 -12.466 1.00 89.44 189 SER A CA 1
ATOM 1447 C C . SER A 1 189 ? -4.279 -7.569 -11.220 1.00 89.44 189 SER A C 1
ATOM 1449 O O . SER A 1 189 ? -4.371 -8.706 -10.758 1.00 89.44 189 SER A O 1
ATOM 1451 N N . ILE A 1 190 ? -3.561 -6.610 -10.635 1.00 94.06 190 ILE A N 1
ATOM 1452 C CA . ILE A 1 190 ? -2.923 -6.770 -9.325 1.00 94.06 190 ILE A CA 1
ATOM 1453 C C . ILE A 1 190 ? -3.955 -6.501 -8.229 1.00 94.06 190 ILE A C 1
ATOM 1455 O O . ILE A 1 190 ? -4.723 -5.539 -8.306 1.00 94.06 190 ILE A O 1
ATOM 1459 N N . SER A 1 191 ? -3.964 -7.353 -7.208 1.00 94.56 191 SER A N 1
ATOM 1460 C CA . SER A 1 191 ? -4.768 -7.180 -6.004 1.00 94.56 191 SER A CA 1
ATOM 1461 C C . SER A 1 191 ? -3.884 -6.846 -4.810 1.00 94.56 191 SER A C 1
ATOM 1463 O O . SER A 1 191 ? -2.845 -7.479 -4.628 1.00 94.56 191 SER A O 1
ATOM 1465 N N . VAL A 1 192 ? -4.332 -5.923 -3.964 1.00 95.44 192 VAL A N 1
ATOM 1466 C CA . VAL A 1 192 ? -3.720 -5.615 -2.665 1.00 95.44 192 VAL A CA 1
ATOM 1467 C C . VAL A 1 192 ? -4.741 -5.953 -1.583 1.00 95.44 192 VAL A C 1
ATOM 1469 O O . VAL A 1 192 ? -5.891 -5.529 -1.669 1.00 95.44 192 VAL A O 1
ATOM 1472 N N . ASN A 1 193 ? -4.360 -6.779 -0.608 1.00 93.69 193 ASN A N 1
ATOM 1473 C CA . ASN A 1 193 ? -5.236 -7.345 0.425 1.00 93.69 193 ASN A CA 1
ATOM 1474 C C . ASN A 1 193 ? -6.518 -7.983 -0.155 1.00 93.69 193 ASN A C 1
ATOM 1476 O O . ASN A 1 193 ? -7.615 -7.832 0.381 1.00 93.69 193 ASN A O 1
ATOM 1480 N N . GLY A 1 194 ? -6.379 -8.664 -1.299 1.00 91.44 194 GLY A N 1
ATOM 1481 C CA . GLY A 1 194 ? -7.483 -9.311 -2.018 1.00 91.44 194 GLY A CA 1
ATOM 1482 C C . GLY A 1 194 ? -8.394 -8.370 -2.821 1.00 91.44 194 GLY A C 1
ATOM 1483 O O . GLY A 1 194 ? -9.357 -8.837 -3.425 1.00 91.44 194 GLY A O 1
ATOM 1484 N N . ILE A 1 195 ? -8.104 -7.065 -2.870 1.00 93.38 195 ILE A N 1
ATOM 1485 C CA . ILE A 1 195 ? -8.902 -6.063 -3.591 1.00 93.38 195 ILE A CA 1
ATOM 1486 C C . ILE A 1 195 ? -8.171 -5.634 -4.868 1.00 93.38 195 ILE A C 1
ATOM 1488 O O . ILE A 1 195 ? -7.003 -5.245 -4.828 1.00 93.38 195 ILE A O 1
ATOM 1492 N N . LYS A 1 196 ? -8.858 -5.670 -6.017 1.00 94.75 196 LYS A N 1
ATOM 1493 C CA . LYS A 1 196 ? -8.334 -5.226 -7.324 1.00 94.75 196 LYS A CA 1
ATOM 1494 C C . LYS A 1 196 ? -8.373 -3.702 -7.447 1.00 94.75 196 LYS A C 1
ATOM 1496 O O . LYS A 1 196 ? -9.206 -3.159 -8.163 1.00 94.75 196 LYS A O 1
ATOM 1501 N N . MET A 1 197 ? -7.490 -3.029 -6.721 1.00 94.44 197 MET A N 1
ATOM 1502 C CA . MET A 1 197 ? -7.454 -1.564 -6.657 1.00 94.44 197 MET A CA 1
ATOM 1503 C C . MET A 1 197 ? -6.375 -0.921 -7.534 1.00 94.44 197 MET A C 1
ATOM 1505 O O . MET A 1 197 ? -6.352 0.296 -7.640 1.00 94.44 197 MET A O 1
ATOM 1509 N N . VAL A 1 198 ? -5.462 -1.692 -8.138 1.00 96.38 198 VAL A N 1
ATOM 1510 C CA . VAL A 1 198 ? -4.366 -1.126 -8.944 1.00 96.38 198 VAL A CA 1
ATOM 1511 C C . VAL A 1 198 ? -4.877 -0.724 -10.331 1.00 96.38 198 VAL A C 1
ATOM 1513 O O . VAL A 1 198 ? -5.185 -1.597 -11.145 1.00 96.38 198 VAL A O 1
ATOM 1516 N N . ASN A 1 199 ? -4.918 0.579 -10.620 1.00 94.44 199 ASN A N 1
ATOM 1517 C CA . ASN A 1 199 ? -5.435 1.120 -11.886 1.00 94.44 199 ASN A CA 1
ATOM 1518 C C . ASN A 1 199 ? -4.331 1.357 -12.944 1.00 94.44 199 ASN A C 1
ATOM 1520 O O . ASN A 1 199 ? -4.566 1.207 -14.145 1.00 94.44 199 ASN A O 1
ATOM 1524 N N . LYS A 1 200 ? -3.098 1.649 -12.510 1.00 95.56 200 LYS A N 1
ATOM 1525 C CA . LYS A 1 200 ? -1.925 1.878 -13.364 1.00 95.56 200 LYS A CA 1
ATOM 1526 C C . LYS A 1 200 ? -0.703 1.296 -12.674 1.00 95.56 200 LYS A C 1
ATOM 1528 O O . LYS A 1 200 ? -0.378 1.659 -11.549 1.00 95.56 200 LYS A O 1
ATOM 1533 N N . LYS A 1 201 ? -0.026 0.382 -13.361 1.00 95.44 201 LYS A N 1
ATOM 1534 C CA . LYS A 1 201 ? 1.085 -0.407 -12.818 1.00 95.44 201 LYS A CA 1
ATOM 1535 C C . LYS A 1 201 ? 2.405 -0.090 -13.512 1.00 95.44 201 LYS A C 1
ATOM 1537 O O . LYS A 1 201 ? 2.412 0.385 -14.646 1.00 95.44 201 LYS A O 1
ATOM 1542 N N . ASP A 1 202 ? 3.503 -0.418 -12.839 1.00 96.19 202 ASP A N 1
ATOM 1543 C CA . ASP A 1 202 ? 4.875 -0.358 -13.361 1.00 96.19 202 ASP A CA 1
ATOM 1544 C C . ASP A 1 202 ? 5.335 1.040 -13.809 1.00 96.19 202 ASP A C 1
ATOM 1546 O O . ASP A 1 202 ? 5.988 1.196 -14.844 1.00 96.19 202 ASP A O 1
ATOM 1550 N N . ILE A 1 203 ? 5.029 2.078 -13.029 1.00 97.12 203 ILE A N 1
ATOM 1551 C CA . ILE A 1 203 ? 5.621 3.403 -13.240 1.00 97.12 203 ILE A CA 1
ATOM 1552 C C . ILE A 1 203 ? 7.030 3.379 -12.638 1.00 97.12 203 ILE A C 1
ATOM 1554 O O . ILE A 1 203 ? 7.212 3.495 -11.428 1.00 97.12 203 ILE A O 1
ATOM 1558 N N . VAL A 1 204 ? 8.034 3.163 -13.485 1.00 96.94 204 VAL A N 1
ATOM 1559 C CA . VAL A 1 204 ? 9.426 2.968 -13.053 1.00 96.94 204 VAL A CA 1
ATOM 1560 C C . VAL A 1 204 ? 10.145 4.303 -12.862 1.00 96.94 204 VAL A C 1
ATOM 1562 O O . VAL A 1 204 ? 10.151 5.151 -13.759 1.00 96.94 204 VAL A O 1
ATOM 1565 N N . THR A 1 205 ? 10.821 4.456 -11.726 1.00 96.75 205 THR A N 1
ATOM 1566 C CA . THR A 1 205 ? 11.717 5.574 -11.400 1.00 96.75 205 THR A CA 1
ATOM 1567 C C . THR A 1 205 ? 13.113 5.047 -11.045 1.00 96.75 205 THR A C 1
ATOM 156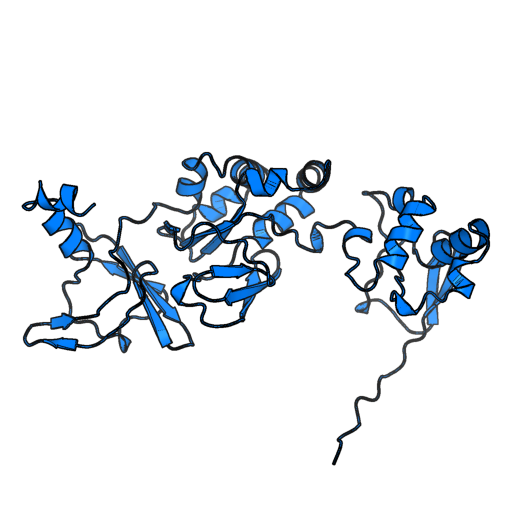9 O O . THR A 1 205 ? 13.314 3.837 -10.925 1.00 96.75 205 THR A O 1
ATOM 1572 N N . LYS A 1 206 ? 14.117 5.922 -10.875 1.00 95.19 206 LYS A N 1
ATOM 1573 C CA . LYS A 1 206 ? 15.472 5.463 -10.502 1.00 95.19 206 LYS A CA 1
ATOM 1574 C C . LYS A 1 206 ? 15.539 4.785 -9.135 1.00 95.19 206 LYS A C 1
ATOM 1576 O O . LYS A 1 206 ? 16.417 3.956 -8.934 1.00 95.19 206 LYS A O 1
ATOM 1581 N N . ASN A 1 207 ? 14.666 5.155 -8.201 1.00 96.00 207 ASN A N 1
ATOM 1582 C CA . ASN A 1 207 ? 14.686 4.649 -6.829 1.00 96.00 207 ASN A CA 1
ATOM 1583 C C . ASN A 1 207 ? 13.513 3.706 -6.504 1.00 96.00 207 ASN A C 1
ATOM 1585 O O . ASN A 1 207 ? 13.301 3.364 -5.340 1.00 96.00 207 ASN A O 1
ATOM 1589 N N . GLY A 1 208 ? 12.743 3.267 -7.506 1.00 97.00 208 GLY A N 1
ATOM 1590 C CA . GLY A 1 208 ? 11.665 2.316 -7.269 1.00 97.00 208 GLY A CA 1
ATOM 1591 C C . GLY A 1 208 ? 10.638 2.182 -8.385 1.00 97.00 208 GLY A C 1
ATOM 1592 O O . GLY A 1 208 ? 10.860 2.538 -9.542 1.00 97.00 208 GLY A O 1
ATOM 1593 N N . VAL A 1 209 ? 9.490 1.629 -8.009 1.00 97.88 209 VAL A N 1
ATOM 1594 C CA . VAL A 1 209 ? 8.315 1.469 -8.866 1.00 97.88 209 VAL A CA 1
ATOM 1595 C C . VAL A 1 209 ? 7.078 2.005 -8.155 1.00 97.88 209 VAL A C 1
ATOM 1597 O O . VAL A 1 209 ? 6.930 1.840 -6.944 1.00 97.88 209 VAL A O 1
ATOM 1600 N N . ILE A 1 210 ? 6.192 2.650 -8.907 1.00 98.50 210 ILE A N 1
ATOM 1601 C CA . ILE A 1 210 ? 4.913 3.157 -8.416 1.00 98.50 210 ILE A CA 1
ATOM 1602 C C . ILE A 1 210 ? 3.778 2.381 -9.088 1.00 98.50 210 ILE A C 1
ATOM 1604 O O . ILE A 1 210 ? 3.786 2.160 -10.304 1.00 98.50 210 ILE A O 1
ATOM 1608 N N . HIS A 1 211 ? 2.790 2.003 -8.285 1.00 98.06 211 HIS A N 1
ATOM 1609 C CA . HIS A 1 211 ? 1.506 1.467 -8.722 1.00 98.06 211 HIS A CA 1
ATOM 1610 C C . HIS A 1 211 ? 0.409 2.383 -8.186 1.00 98.06 211 HIS A C 1
ATOM 1612 O O . HIS A 1 211 ? 0.307 2.571 -6.977 1.00 98.06 211 HIS A O 1
ATOM 1618 N N . LEU A 1 212 ? -0.392 2.976 -9.066 1.00 98.38 212 LEU A N 1
ATOM 1619 C CA . LEU A 1 212 ? -1.529 3.800 -8.661 1.00 98.38 212 LEU A CA 1
ATOM 1620 C C . LEU A 1 212 ? -2.665 2.908 -8.158 1.00 98.38 212 LEU A C 1
ATOM 1622 O O . LEU A 1 212 ? -2.991 1.908 -8.809 1.00 98.38 212 LEU A O 1
ATOM 1626 N N . ILE A 1 213 ? -3.264 3.281 -7.027 1.00 97.94 213 ILE A N 1
ATOM 1627 C CA . ILE A 1 213 ? -4.374 2.551 -6.407 1.00 97.94 213 ILE A CA 1
ATOM 1628 C C . ILE A 1 213 ? -5.614 3.427 -6.206 1.00 97.94 213 ILE A C 1
ATOM 1630 O O . ILE A 1 213 ? -5.516 4.619 -5.928 1.00 97.94 213 ILE A O 1
ATOM 1634 N N . ASP A 1 214 ? -6.783 2.797 -6.308 1.00 95.94 214 ASP A N 1
ATOM 1635 C CA . ASP A 1 214 ? -8.104 3.430 -6.203 1.00 95.94 214 ASP A CA 1
ATOM 1636 C C . ASP A 1 214 ? -8.687 3.459 -4.780 1.00 95.94 214 ASP A C 1
ATOM 1638 O O . ASP A 1 214 ? -9.800 3.957 -4.584 1.00 95.94 214 ASP A O 1
ATOM 1642 N N . GLU A 1 215 ? -7.974 2.912 -3.794 1.00 96.62 215 GLU A N 1
ATOM 1643 C CA . GLU A 1 215 ? -8.357 2.892 -2.379 1.00 96.62 215 GLU A CA 1
ATOM 1644 C C . GLU A 1 215 ? -7.157 3.248 -1.500 1.00 96.62 215 GLU A C 1
ATOM 1646 O O . GLU A 1 215 ? -6.020 2.946 -1.844 1.00 96.62 215 GLU A O 1
ATOM 1651 N N . VAL A 1 216 ? -7.397 3.883 -0.352 1.00 97.25 216 VAL A N 1
ATOM 1652 C CA . VAL A 1 216 ? -6.339 4.182 0.621 1.00 97.25 216 VAL A CA 1
ATOM 1653 C C . VAL A 1 216 ? -6.131 2.974 1.535 1.00 97.25 216 VAL A C 1
ATOM 1655 O O . VAL A 1 216 ? -7.068 2.493 2.175 1.00 97.25 216 VAL A O 1
ATOM 1658 N N . LEU A 1 217 ? -4.887 2.513 1.655 1.00 97.00 217 LEU A N 1
ATOM 1659 C CA . LEU A 1 217 ? -4.499 1.456 2.585 1.00 97.00 217 LEU A CA 1
ATOM 1660 C C . LEU A 1 217 ? -4.389 2.033 4.002 1.00 97.00 217 LEU A C 1
ATOM 1662 O O . LEU A 1 217 ? -3.418 2.710 4.331 1.00 97.00 217 LEU A O 1
ATOM 1666 N N . ILE A 1 218 ? -5.378 1.768 4.856 1.00 95.88 218 ILE A N 1
ATOM 1667 C CA . ILE A 1 218 ? -5.364 2.221 6.255 1.00 95.88 218 ILE A CA 1
ATOM 1668 C C . ILE A 1 218 ? -4.843 1.092 7.160 1.00 95.88 218 ILE A C 1
ATOM 1670 O O . ILE A 1 218 ? -5.554 0.090 7.320 1.00 95.88 218 ILE A O 1
ATOM 1674 N N . PRO A 1 219 ? -3.656 1.238 7.785 1.00 95.38 219 PRO A N 1
ATOM 1675 C CA . PRO A 1 219 ? -3.155 0.255 8.739 1.00 95.38 219 PRO A CA 1
ATOM 1676 C C . PRO A 1 219 ? -3.978 0.280 10.028 1.00 95.38 219 PRO A C 1
ATOM 1678 O O . PRO A 1 219 ? -4.561 1.301 10.400 1.00 95.38 219 PRO A O 1
ATOM 1681 N N . ASP A 1 220 ? -3.981 -0.832 10.757 1.00 93.00 220 ASP A N 1
ATOM 1682 C CA . ASP A 1 220 ? -4.690 -0.942 12.037 1.00 93.00 220 ASP A CA 1
ATOM 1683 C C . ASP A 1 220 ? -4.180 0.064 13.084 1.00 93.00 220 ASP A C 1
ATOM 1685 O O . ASP A 1 220 ? -4.954 0.557 13.900 1.00 93.00 220 ASP A O 1
ATOM 1689 N N . SER A 1 221 ? -2.907 0.459 13.009 1.00 91.69 221 SER A N 1
ATOM 1690 C CA . SER A 1 221 ? -2.299 1.500 13.849 1.00 91.69 221 SER A CA 1
ATOM 1691 C C . SER A 1 221 ? -2.869 2.911 13.624 1.00 91.69 221 SER A C 1
ATOM 1693 O O . SER A 1 221 ? -2.725 3.760 14.501 1.00 91.69 221 SER A O 1
ATOM 1695 N N . ALA A 1 222 ? -3.547 3.164 12.497 1.00 93.75 222 ALA A N 1
ATOM 1696 C CA . ALA A 1 222 ? -4.212 4.437 12.186 1.00 93.75 222 ALA A CA 1
ATOM 1697 C C . ALA A 1 222 ? -5.747 4.390 12.371 1.00 93.75 222 ALA A C 1
ATOM 1699 O O . ALA A 1 222 ? -6.444 5.408 12.229 1.00 93.75 222 ALA A O 1
ATOM 1700 N N . LYS A 1 223 ? -6.294 3.215 12.698 1.00 93.06 223 LYS A N 1
ATOM 1701 C CA . LYS A 1 223 ? -7.725 2.995 12.932 1.00 93.06 223 LYS A CA 1
ATOM 1702 C C . LYS A 1 223 ? -8.107 3.275 14.383 1.00 93.06 223 LYS A C 1
ATOM 1704 O O . LYS A 1 223 ? -7.339 3.038 15.311 1.00 93.06 223 LYS A O 1
ATOM 1709 N N . GLN A 1 224 ? -9.328 3.755 14.598 1.00 92.00 224 GLN A N 1
ATOM 1710 C CA . GLN A 1 224 ? -9.923 3.757 15.934 1.00 92.00 224 GLN A CA 1
ATOM 1711 C C . GLN A 1 224 ? -10.273 2.332 16.364 1.00 92.00 224 GLN A C 1
ATOM 1713 O O . GLN A 1 224 ? -10.546 1.465 15.541 1.00 92.00 224 GLN A O 1
ATOM 1718 N N . VAL A 1 225 ? -10.350 2.098 17.675 1.00 93.31 225 VAL A N 1
ATOM 1719 C CA . VAL A 1 225 ? -10.574 0.755 18.236 1.00 93.31 225 VAL A CA 1
ATOM 1720 C C . VAL A 1 225 ? -11.815 0.043 17.673 1.00 93.31 225 VAL A C 1
ATOM 1722 O O . VAL A 1 225 ? -11.791 -1.168 17.482 1.00 93.31 225 VAL A O 1
ATOM 1725 N N . ILE A 1 226 ? -12.892 0.779 17.375 1.00 92.06 226 ILE A N 1
ATOM 1726 C CA . ILE A 1 226 ? -14.122 0.207 16.805 1.00 92.06 226 ILE A CA 1
ATOM 1727 C C . ILE A 1 226 ? -13.972 -0.150 15.319 1.00 92.06 226 ILE A C 1
ATOM 1729 O O . ILE A 1 226 ? -14.625 -1.073 14.847 1.00 92.06 226 ILE A O 1
ATOM 1733 N N . GLU A 1 227 ? -13.083 0.539 14.599 1.00 91.50 227 GLU A N 1
ATOM 1734 C CA . GLU A 1 227 ? -12.775 0.299 13.183 1.00 91.50 227 GLU A CA 1
ATOM 1735 C C . GLU A 1 227 ? -11.898 -0.955 12.988 1.00 91.50 227 GLU A C 1
ATOM 1737 O O . GLU A 1 227 ? -11.776 -1.450 11.871 1.00 91.50 227 GLU A O 1
ATOM 1742 N N . LEU A 1 228 ? -11.304 -1.492 14.065 1.00 93.06 228 LEU A N 1
ATOM 1743 C CA . LEU A 1 228 ? -10.549 -2.755 14.048 1.00 93.06 228 LEU A CA 1
ATOM 1744 C C . LEU A 1 228 ? -11.451 -3.997 13.978 1.00 93.06 228 LEU A C 1
ATOM 1746 O O . LEU A 1 228 ? -10.972 -5.103 13.732 1.00 93.06 228 LEU A O 1
ATOM 1750 N N . ALA A 1 229 ? -12.751 -3.844 14.231 1.00 92.94 229 ALA A N 1
ATOM 1751 C CA . ALA A 1 229 ? -13.698 -4.946 14.170 1.00 92.94 229 ALA A CA 1
ATOM 1752 C C . ALA A 1 229 ? -13.887 -5.438 12.724 1.00 92.94 229 ALA A C 1
ATOM 1754 O O . ALA A 1 229 ? -14.039 -4.653 11.790 1.00 92.94 229 ALA A O 1
ATOM 1755 N N . GLY A 1 230 ? -13.897 -6.760 12.542 1.00 90.88 230 GLY A N 1
ATOM 1756 C CA . GLY A 1 230 ? -14.036 -7.390 11.234 1.00 90.88 230 GLY A CA 1
ATOM 1757 C C . GLY A 1 230 ? -15.470 -7.804 10.897 1.00 90.88 230 GLY A C 1
ATOM 1758 O O . GLY A 1 230 ? -16.429 -7.566 11.631 1.00 90.88 230 GLY A O 1
ATOM 1759 N N . LYS A 1 231 ? -15.609 -8.537 9.784 1.00 91.62 231 LYS A N 1
ATOM 1760 C CA . LYS A 1 231 ? -16.899 -9.058 9.281 1.00 91.62 231 LYS A CA 1
ATOM 1761 C C . LYS A 1 231 ? -17.646 -9.953 10.278 1.00 91.62 231 LYS A C 1
ATOM 1763 O O . LYS A 1 231 ? -18.858 -10.098 10.170 1.00 91.62 231 LYS A O 1
ATOM 1768 N N . GLN A 1 232 ? -16.937 -10.572 11.223 1.00 95.69 232 GLN A N 1
ATOM 1769 C CA . GLN A 1 232 ? -17.523 -11.463 12.229 1.00 95.69 232 GLN A CA 1
ATOM 1770 C C . GLN A 1 232 ? -17.961 -10.731 13.501 1.00 95.69 232 GLN A C 1
ATOM 1772 O O . GLN A 1 232 ? -18.447 -11.386 14.413 1.00 95.69 232 GLN A O 1
ATOM 1777 N N . GLN A 1 233 ? -17.776 -9.412 13.587 1.00 97.31 233 GLN A N 1
ATOM 1778 C CA . GLN A 1 233 ? -18.113 -8.595 14.757 1.00 97.31 233 GLN A CA 1
ATOM 1779 C C . GLN A 1 233 ? -19.120 -7.484 14.422 1.00 97.31 233 GLN A C 1
ATOM 1781 O O . GLN A 1 233 ? -19.374 -6.616 15.256 1.00 97.31 233 GLN A O 1
ATOM 1786 N N . THR A 1 234 ? -19.712 -7.507 13.224 1.00 96.31 234 THR A N 1
ATOM 1787 C CA . THR A 1 234 ? -20.647 -6.477 12.745 1.00 96.31 234 THR A CA 1
ATOM 1788 C C . THR A 1 234 ? -21.841 -6.306 13.681 1.00 96.31 234 THR A C 1
ATOM 1790 O O . THR A 1 234 ? -22.195 -5.183 14.023 1.00 96.31 234 THR A O 1
ATOM 1793 N N . THR A 1 235 ? -22.409 -7.404 14.195 1.00 96.31 235 THR A N 1
ATOM 1794 C CA . THR A 1 235 ? -23.525 -7.337 15.153 1.00 96.31 235 THR A CA 1
ATOM 1795 C C . THR A 1 235 ? -23.129 -6.584 16.424 1.00 96.31 235 THR A C 1
ATOM 1797 O O . THR A 1 235 ? -23.900 -5.775 16.935 1.00 96.31 235 THR A O 1
ATOM 1800 N N . PHE A 1 236 ? -21.911 -6.801 16.926 1.00 97.12 236 PHE A N 1
ATOM 1801 C CA . PHE A 1 236 ? -21.411 -6.092 18.101 1.00 97.12 236 PHE A CA 1
ATOM 1802 C C . PHE A 1 236 ? -21.213 -4.597 17.821 1.00 97.12 236 PHE A C 1
ATOM 1804 O O . PHE A 1 236 ? -21.685 -3.767 18.601 1.00 97.12 236 PHE A O 1
ATOM 1811 N N . THR A 1 237 ? -20.548 -4.237 16.718 1.00 95.88 237 THR A N 1
ATOM 1812 C CA . THR A 1 237 ? -20.293 -2.828 16.378 1.00 95.88 237 THR A CA 1
ATOM 1813 C C . THR A 1 237 ? -21.577 -2.051 16.125 1.00 95.88 237 THR A C 1
ATOM 1815 O O . THR A 1 237 ? -21.700 -0.918 16.596 1.00 95.88 237 THR A O 1
ATOM 1818 N N . ASP A 1 238 ? -22.555 -2.672 15.464 1.00 95.19 238 ASP A N 1
ATOM 1819 C CA . ASP A 1 238 ? -23.853 -2.059 15.182 1.00 95.19 238 ASP A CA 1
ATOM 1820 C C . ASP A 1 238 ? -24.608 -1.759 16.479 1.00 95.19 238 ASP A C 1
ATOM 1822 O O . ASP A 1 238 ? -25.111 -0.651 16.662 1.00 95.19 238 ASP A O 1
ATOM 1826 N N . LEU A 1 239 ? -24.620 -2.694 17.435 1.00 96.00 239 LEU A N 1
ATOM 1827 C CA . LEU A 1 239 ? -25.255 -2.479 18.736 1.00 96.00 239 LEU A CA 1
ATOM 1828 C C . LEU A 1 239 ? -24.532 -1.409 19.572 1.00 96.00 239 LEU A C 1
ATOM 1830 O O . LEU A 1 239 ? -25.183 -0.583 20.218 1.00 96.00 239 LEU A O 1
ATOM 1834 N N . VAL A 1 240 ? -23.194 -1.380 19.556 1.00 95.38 240 VAL A N 1
ATOM 1835 C CA . VAL A 1 240 ? -22.399 -0.335 20.230 1.00 95.38 240 VAL A CA 1
ATOM 1836 C C . VAL A 1 240 ? -22.725 1.050 19.660 1.00 95.38 240 VAL A C 1
ATOM 1838 O O . VAL A 1 240 ? -22.879 2.009 20.425 1.00 95.38 240 VAL A O 1
ATOM 1841 N N . ALA A 1 241 ? -22.883 1.163 18.340 1.00 93.75 241 ALA A N 1
ATOM 1842 C CA . ALA A 1 241 ? -23.297 2.399 17.687 1.00 93.75 241 ALA A CA 1
ATOM 1843 C C . ALA A 1 241 ? -24.755 2.762 18.022 1.00 93.75 241 ALA A C 1
ATOM 1845 O O . ALA A 1 241 ? -25.018 3.855 18.530 1.00 93.75 241 ALA A O 1
ATOM 1846 N N . GLN A 1 242 ? -25.694 1.834 17.820 1.00 94.50 242 GLN A N 1
ATOM 1847 C CA . GLN A 1 242 ? -27.135 2.046 17.984 1.00 94.50 242 GLN A CA 1
ATOM 1848 C C . GLN A 1 242 ? -27.521 2.426 19.419 1.00 94.50 242 GLN A C 1
ATOM 1850 O O . GLN A 1 242 ? -28.397 3.265 19.627 1.00 94.50 242 GLN A O 1
ATOM 1855 N N . LEU A 1 243 ? -26.853 1.852 20.423 1.00 95.31 243 LEU A N 1
ATOM 1856 C CA . LEU A 1 243 ? -27.111 2.154 21.836 1.00 95.31 243 LEU A CA 1
ATOM 1857 C C . LEU A 1 243 ? -26.319 3.370 22.352 1.00 95.31 243 LEU A C 1
ATOM 1859 O O . LEU A 1 243 ? -26.380 3.695 23.548 1.00 95.31 243 LEU A O 1
ATOM 1863 N N . GLY A 1 244 ? -25.592 4.061 21.468 1.00 93.75 244 GLY A N 1
ATOM 1864 C CA . GLY A 1 244 ? -24.851 5.283 21.770 1.00 93.75 244 GLY A CA 1
ATOM 1865 C C . GLY A 1 244 ? -23.636 5.058 22.669 1.00 93.75 244 GLY A C 1
ATOM 1866 O O . GLY A 1 244 ? -23.304 5.930 23.467 1.00 93.75 244 GLY A O 1
ATOM 1867 N N . LEU A 1 245 ? -23.008 3.881 22.601 1.00 94.06 245 LEU A N 1
ATOM 1868 C CA . LEU A 1 245 ? -21.757 3.589 23.307 1.00 94.06 245 LEU A CA 1
ATOM 1869 C C . LEU A 1 245 ? -20.530 4.020 22.494 1.00 94.06 245 LEU A C 1
ATOM 1871 O O . LEU A 1 245 ? -19.504 4.339 23.088 1.00 94.06 245 LEU A O 1
ATOM 1875 N N . ALA A 1 246 ? -20.650 4.125 21.167 1.00 90.62 246 ALA A N 1
ATOM 1876 C CA . ALA A 1 246 ? -19.575 4.610 20.298 1.00 90.62 246 ALA A CA 1
ATOM 1877 C C . ALA A 1 246 ? -19.079 6.017 20.688 1.00 90.62 246 ALA A C 1
ATOM 1879 O O . ALA A 1 246 ? -17.881 6.268 20.689 1.00 90.62 246 ALA A O 1
ATOM 1880 N N . SER A 1 247 ? -19.968 6.915 21.128 1.00 87.44 247 SER A N 1
ATOM 1881 C CA . SER A 1 247 ? -19.591 8.260 21.602 1.00 87.44 247 SER A CA 1
ATOM 1882 C C . SER A 1 247 ? -18.787 8.261 22.908 1.00 87.44 247 SER A C 1
ATOM 1884 O O . SER A 1 247 ? -18.187 9.274 23.263 1.00 87.44 247 SER A O 1
ATOM 1886 N N . SER A 1 248 ? -18.773 7.139 23.635 1.00 87.06 248 SER A N 1
ATOM 1887 C CA . SER A 1 248 ? -17.947 6.963 24.836 1.00 87.06 248 SER A CA 1
ATOM 1888 C C . SER A 1 248 ? -16.507 6.562 24.501 1.00 87.06 248 SER A C 1
ATOM 1890 O O . SER A 1 248 ? -15.654 6.636 25.386 1.00 87.06 248 SER A O 1
ATOM 1892 N N . LEU A 1 249 ? -16.241 6.154 23.253 1.00 90.69 249 LEU A N 1
ATOM 1893 C CA . LEU A 1 249 ? -14.920 5.816 22.723 1.00 90.69 249 LEU A CA 1
ATOM 1894 C C . LEU A 1 249 ? -14.279 7.087 22.154 1.00 90.69 249 LEU A C 1
ATOM 1896 O O . LEU A 1 249 ? -14.335 7.354 20.954 1.00 90.69 249 LEU A O 1
ATOM 1900 N N . LYS A 1 250 ? -13.744 7.931 23.035 1.00 88.62 250 LYS A N 1
ATOM 1901 C CA . LYS A 1 250 ? -13.162 9.207 22.623 1.00 88.62 250 LYS A CA 1
ATOM 1902 C C . LYS A 1 250 ? -11.838 8.997 21.872 1.00 88.62 250 LYS A C 1
ATOM 1904 O O . LYS A 1 250 ? -11.102 8.081 22.225 1.00 88.62 250 LYS A O 1
ATOM 1909 N N . PRO A 1 251 ? -11.483 9.851 20.896 1.00 84.56 251 PRO A N 1
ATOM 1910 C CA . PRO A 1 251 ? -10.227 9.711 20.154 1.00 84.56 251 PRO A CA 1
ATOM 1911 C C . PRO A 1 251 ? -8.959 9.802 21.019 1.00 84.56 251 PRO A C 1
ATOM 1913 O O . PRO A 1 251 ? -7.954 9.199 20.674 1.00 84.56 251 PRO A O 1
ATOM 1916 N N . ASP A 1 252 ? -9.008 10.546 22.126 1.00 85.62 252 ASP A N 1
ATOM 1917 C CA . ASP A 1 252 ? -7.916 10.735 23.091 1.00 85.62 252 ASP A CA 1
ATOM 1918 C C . ASP A 1 252 ? -7.884 9.665 24.199 1.00 85.62 252 ASP A C 1
ATOM 1920 O O . ASP A 1 252 ? -7.016 9.698 25.071 1.00 85.62 252 ASP A O 1
ATOM 1924 N N . GLY A 1 253 ? -8.843 8.735 24.196 1.00 89.88 253 GLY A N 1
ATOM 1925 C CA . GLY A 1 253 ? -8.936 7.653 25.169 1.00 89.88 253 GLY A CA 1
ATOM 1926 C C . GLY A 1 253 ? -8.324 6.347 24.668 1.00 89.88 253 GLY A C 1
ATOM 1927 O O . GLY A 1 253 ? -8.284 6.063 23.473 1.00 89.88 253 GLY A O 1
ATOM 1928 N N . GLU A 1 254 ? -7.914 5.502 25.609 1.00 92.81 254 GLU A N 1
ATOM 1929 C CA . GLU A 1 254 ? -7.428 4.154 25.331 1.00 92.81 254 GLU A CA 1
ATOM 1930 C C . GLU A 1 254 ? -8.456 3.113 25.769 1.00 92.81 254 GLU A C 1
ATOM 1932 O O . GLU A 1 254 ? -8.917 3.115 26.911 1.00 92.81 254 GLU A O 1
ATOM 1937 N N . TYR A 1 255 ? -8.811 2.197 24.868 1.00 95.88 255 TYR A N 1
ATOM 1938 C CA . TYR A 1 255 ? -9.872 1.224 25.109 1.00 95.88 255 TYR A CA 1
ATOM 1939 C C . TYR A 1 255 ? -9.472 -0.167 24.637 1.00 95.88 255 TYR A C 1
ATOM 1941 O O . TYR A 1 255 ? -8.662 -0.329 23.726 1.00 95.88 255 TYR A O 1
ATOM 1949 N N . THR A 1 256 ? -10.123 -1.172 25.216 1.00 96.38 256 THR A N 1
ATOM 1950 C CA . THR A 1 256 ? -10.091 -2.552 24.724 1.00 96.38 256 THR A CA 1
ATOM 1951 C C . THR A 1 256 ? -11.524 -3.024 24.528 1.00 96.38 256 THR A C 1
ATOM 1953 O O . THR A 1 256 ? -12.340 -2.915 25.448 1.00 96.38 256 THR A O 1
ATOM 1956 N N . LEU A 1 257 ? -11.837 -3.535 23.337 1.00 96.69 257 LEU A N 1
ATOM 1957 C CA . LEU A 1 257 ? -13.150 -4.092 23.017 1.00 96.69 257 LEU A CA 1
ATOM 1958 C C . LEU A 1 257 ? -13.111 -5.614 23.133 1.00 96.69 257 LEU A C 1
ATOM 1960 O O . LEU A 1 257 ? -12.323 -6.283 22.471 1.00 96.69 257 LEU A O 1
ATOM 1964 N N . LEU A 1 258 ? -14.006 -6.162 23.944 1.00 96.75 258 LEU A N 1
ATOM 1965 C CA . LEU A 1 258 ? -14.271 -7.592 24.028 1.00 96.75 258 LEU A CA 1
ATOM 1966 C C . LEU A 1 258 ? -15.412 -7.919 23.059 1.00 96.75 258 LEU A C 1
ATOM 1968 O O . LEU A 1 258 ? -16.537 -8.137 23.488 1.00 96.75 258 LEU A O 1
ATOM 1972 N N . ALA A 1 259 ? -15.151 -7.867 21.752 1.00 97.00 259 ALA A N 1
ATOM 1973 C CA . ALA A 1 259 ? -16.182 -8.006 20.722 1.00 97.00 259 ALA A CA 1
ATOM 1974 C C . ALA A 1 259 ? -16.552 -9.486 20.477 1.00 97.00 259 ALA A C 1
ATOM 1976 O O . ALA A 1 259 ? -15.723 -10.232 19.944 1.00 97.00 259 ALA A O 1
ATOM 1977 N N . PRO A 1 260 ? -17.775 -9.942 20.820 1.00 97.31 260 PRO A N 1
ATOM 1978 C CA . PRO A 1 260 ? -18.213 -11.293 20.495 1.00 97.31 260 PRO A CA 1
ATOM 1979 C C . PRO A 1 260 ? -18.381 -11.470 18.984 1.00 97.31 260 PRO A C 1
ATOM 1981 O O . PRO A 1 260 ? -18.663 -10.520 18.252 1.00 97.31 260 PRO A O 1
ATOM 1984 N N . VAL A 1 261 ? -18.249 -12.713 18.529 1.00 97.62 261 VAL A N 1
ATOM 1985 C CA . VAL A 1 261 ? -18.590 -13.100 17.156 1.00 97.62 261 VAL A CA 1
ATOM 1986 C C . VAL A 1 261 ? -20.100 -12.998 16.915 1.00 97.62 261 VAL A C 1
ATOM 1988 O O . VAL A 1 261 ? -20.889 -13.174 17.841 1.00 97.62 261 VAL A O 1
ATOM 1991 N N . ASN A 1 262 ? -20.519 -12.755 15.673 1.00 96.38 262 ASN A N 1
ATOM 1992 C CA . ASN A 1 262 ? -21.923 -12.537 15.307 1.00 96.38 262 ASN A CA 1
ATOM 1993 C C . ASN A 1 262 ? -22.852 -13.665 15.794 1.00 96.38 262 ASN A C 1
ATOM 1995 O O . ASN A 1 262 ? -23.939 -13.402 16.295 1.00 96.38 262 ASN A O 1
ATOM 1999 N N . ASN A 1 263 ? -22.409 -14.923 15.718 1.00 96.44 263 ASN A N 1
ATOM 2000 C CA . ASN A 1 263 ? -23.187 -16.082 16.170 1.00 96.44 263 ASN A CA 1
ATOM 2001 C C . ASN A 1 263 ? -23.297 -16.218 17.703 1.00 96.44 263 ASN A C 1
ATOM 2003 O O . ASN A 1 263 ? -24.050 -17.068 18.172 1.00 96.44 263 ASN A O 1
ATOM 2007 N N . ALA A 1 264 ? -22.579 -15.407 18.487 1.00 96.50 264 ALA A N 1
ATOM 2008 C CA . ALA A 1 264 ? -22.762 -15.336 19.936 1.00 96.50 264 ALA A CA 1
ATOM 2009 C C . ALA A 1 264 ? -24.031 -14.557 20.334 1.00 96.50 264 ALA A C 1
ATOM 2011 O O . ALA A 1 264 ? -24.471 -14.660 21.478 1.00 96.50 264 ALA A O 1
ATOM 2012 N N . PHE A 1 265 ? -24.631 -13.796 19.411 1.00 95.38 265 PHE A N 1
ATOM 2013 C CA . PHE A 1 265 ? -25.884 -13.076 19.631 1.00 95.38 265 PHE A CA 1
ATOM 2014 C C . PHE A 1 265 ? -27.075 -13.934 19.184 1.00 95.38 265 PHE A C 1
ATOM 2016 O O . PHE A 1 265 ? -27.375 -14.018 17.996 1.00 95.38 265 PHE A O 1
ATOM 2023 N N . SER A 1 266 ? -27.752 -14.582 20.136 1.00 94.50 266 SER A N 1
ATOM 2024 C CA . SER A 1 266 ? -28.990 -15.332 19.870 1.00 94.50 266 SER A CA 1
ATOM 2025 C C . SER A 1 266 ? -30.206 -14.414 19.704 1.00 94.50 266 SER A C 1
ATOM 2027 O O . SER A 1 266 ? -30.204 -13.286 20.201 1.00 94.50 266 SER A O 1
ATOM 2029 N N . ASP A 1 267 ? -31.282 -14.925 19.100 1.00 92.69 267 ASP A N 1
ATOM 2030 C CA . ASP A 1 267 ? -32.565 -14.210 18.991 1.00 92.69 267 ASP A CA 1
ATOM 2031 C C . ASP A 1 267 ? -33.090 -13.761 20.363 1.00 92.69 267 ASP A C 1
ATOM 2033 O O . ASP A 1 267 ? -33.503 -12.614 20.532 1.00 92.69 267 ASP A O 1
ATOM 2037 N N . ASP A 1 268 ? -32.975 -14.627 21.376 1.00 90.19 268 ASP A N 1
ATOM 2038 C CA . ASP A 1 268 ? -33.321 -14.292 22.759 1.00 90.19 268 ASP A CA 1
ATOM 2039 C C . ASP A 1 268 ? -32.506 -13.093 23.259 1.00 90.19 268 ASP A C 1
ATOM 2041 O O . ASP A 1 268 ? -33.073 -12.160 23.824 1.00 90.19 268 ASP A O 1
ATOM 2045 N N . THR A 1 269 ? -31.194 -13.077 22.990 1.00 87.44 269 THR A N 1
ATOM 2046 C CA . THR A 1 269 ? -30.291 -11.980 23.377 1.00 87.44 269 THR A CA 1
ATOM 2047 C C . THR A 1 269 ? -30.675 -10.670 22.690 1.00 87.44 269 THR A C 1
ATOM 2049 O O . THR A 1 269 ? -30.682 -9.614 23.322 1.00 87.44 269 THR A O 1
ATOM 2052 N N . LEU A 1 270 ? -31.020 -10.731 21.403 1.00 90.38 270 LEU A N 1
ATOM 2053 C CA . LEU A 1 270 ? -31.397 -9.564 20.602 1.00 90.38 270 LEU A CA 1
ATOM 2054 C C . LEU A 1 270 ? -32.806 -9.045 20.929 1.00 90.38 270 LEU A C 1
ATOM 2056 O O . LEU A 1 270 ? -33.083 -7.865 20.727 1.00 90.38 270 LEU A O 1
ATOM 2060 N N . SER A 1 271 ? -33.680 -9.899 21.469 1.00 91.44 271 SER A N 1
ATOM 2061 C CA . SER A 1 271 ? -35.033 -9.537 21.915 1.00 91.44 271 SER A CA 1
ATOM 2062 C C . SER A 1 271 ? -35.088 -8.929 23.325 1.00 91.44 271 SER A C 1
ATOM 2064 O O . SER A 1 271 ? -36.147 -8.469 23.760 1.00 91.44 271 SER A O 1
ATOM 2066 N N . MET A 1 272 ? -33.961 -8.904 24.047 1.00 92.69 272 MET A N 1
ATOM 2067 C CA . MET A 1 272 ? -33.877 -8.318 25.384 1.00 92.69 272 MET A CA 1
ATOM 2068 C C . MET A 1 272 ? -34.165 -6.812 25.384 1.00 92.69 272 MET A C 1
ATOM 2070 O O . MET A 1 272 ? -33.952 -6.100 24.402 1.00 92.69 272 MET A O 1
ATOM 2074 N N . ASP A 1 273 ? -34.580 -6.299 26.547 1.00 94.69 273 ASP A N 1
ATOM 2075 C CA . ASP A 1 273 ? -34.714 -4.858 26.760 1.00 94.69 273 ASP A CA 1
ATOM 2076 C C . ASP A 1 273 ? -33.400 -4.128 26.426 1.00 94.69 273 ASP A C 1
ATOM 2078 O O . ASP A 1 273 ? -32.322 -4.470 26.922 1.00 94.69 273 ASP A O 1
ATOM 2082 N N . GLN A 1 274 ? -33.496 -3.083 25.601 1.00 92.94 274 GLN A N 1
ATOM 2083 C CA . GLN A 1 274 ? -32.329 -2.364 25.085 1.00 92.94 274 GLN A CA 1
ATOM 2084 C C . GLN A 1 274 ? -31.489 -1.706 26.188 1.00 92.94 274 GLN A C 1
ATOM 2086 O O . GLN A 1 274 ? -30.287 -1.509 26.004 1.00 92.94 274 GLN A O 1
ATOM 2091 N N . ARG A 1 275 ? -32.073 -1.368 27.348 1.00 93.50 275 ARG A N 1
ATOM 2092 C CA . ARG A 1 275 ? -31.309 -0.814 28.478 1.00 93.50 275 ARG A CA 1
ATOM 2093 C C . ARG A 1 275 ? -30.469 -1.902 29.130 1.00 93.50 275 ARG A C 1
ATOM 2095 O O . ARG A 1 275 ? -29.312 -1.647 29.459 1.00 93.50 275 ARG A O 1
ATOM 2102 N N . LEU A 1 276 ? -31.018 -3.108 29.274 1.00 94.56 276 LEU A N 1
ATOM 2103 C CA . LEU A 1 276 ? -30.260 -4.269 29.745 1.00 94.56 276 LEU A CA 1
ATOM 2104 C C . LEU A 1 276 ? -29.152 -4.638 28.757 1.00 94.56 276 LEU A C 1
ATOM 2106 O O . LEU A 1 276 ? -28.006 -4.801 29.173 1.00 94.56 276 LEU A O 1
ATOM 2110 N N . LEU A 1 277 ? -29.453 -4.679 27.457 1.00 94.75 277 LEU A N 1
ATOM 2111 C CA . LEU A 1 277 ? -28.450 -4.950 26.426 1.00 94.75 277 LEU A CA 1
ATOM 2112 C C . LEU A 1 277 ? -27.335 -3.891 26.425 1.00 94.75 277 LEU A C 1
ATOM 2114 O O . LEU A 1 277 ? -26.156 -4.231 26.353 1.00 94.75 277 LEU A O 1
ATOM 2118 N N . LYS A 1 278 ? -27.681 -2.611 26.618 1.00 95.56 278 LYS A N 1
ATOM 2119 C CA . LYS A 1 278 ? -26.700 -1.528 26.777 1.00 95.56 278 LYS A CA 1
ATOM 2120 C C . LYS A 1 278 ? -25.785 -1.747 27.984 1.00 95.56 278 LYS A C 1
ATOM 2122 O O . LYS A 1 278 ? -24.577 -1.576 27.850 1.00 95.56 278 LYS A O 1
ATOM 2127 N N . LEU A 1 279 ? -26.326 -2.144 29.140 1.00 95.38 279 LEU A N 1
ATOM 2128 C CA . LEU A 1 279 ? -25.525 -2.467 30.332 1.00 95.38 279 LEU A CA 1
ATOM 2129 C C . LEU A 1 279 ? -24.597 -3.665 30.090 1.00 95.38 279 LEU A C 1
ATOM 2131 O O . LEU A 1 279 ? -23.457 -3.664 30.552 1.00 95.38 279 LEU A O 1
ATOM 2135 N N . ILE A 1 280 ? -25.064 -4.680 29.358 1.00 95.56 280 ILE A N 1
ATOM 2136 C CA . ILE A 1 280 ? -24.239 -5.829 28.970 1.00 95.56 280 ILE A CA 1
ATOM 2137 C C . ILE A 1 280 ? -23.077 -5.356 28.093 1.00 95.56 280 ILE A C 1
ATOM 2139 O O . ILE A 1 280 ? -21.925 -5.658 28.397 1.00 95.56 280 ILE A O 1
ATOM 2143 N N . LEU A 1 281 ? -23.343 -4.559 27.058 1.00 96.38 281 LEU A N 1
ATOM 2144 C CA . LEU A 1 281 ? -22.312 -4.059 26.145 1.00 96.38 281 LEU A CA 1
ATOM 2145 C C . LEU A 1 281 ? -21.330 -3.091 26.818 1.00 96.38 281 LEU A C 1
ATOM 2147 O O . LEU A 1 281 ? -20.144 -3.121 26.508 1.00 96.38 281 LEU A O 1
ATOM 2151 N N . GLN A 1 282 ? -21.763 -2.315 27.817 1.00 96.38 282 GLN A N 1
ATOM 2152 C CA . GLN A 1 282 ? -20.849 -1.535 28.662 1.00 96.38 282 GLN A CA 1
ATOM 2153 C C . GLN A 1 282 ? -19.819 -2.406 29.395 1.00 96.38 282 GLN A C 1
ATOM 2155 O O . GLN A 1 282 ? -18.719 -1.941 29.681 1.00 96.38 282 GLN A O 1
ATOM 2160 N N . ASN A 1 283 ? -20.135 -3.671 29.675 1.00 96.69 283 ASN A N 1
ATOM 2161 C CA . ASN A 1 283 ? -19.187 -4.602 30.285 1.00 96.69 283 ASN A CA 1
ATOM 2162 C C . ASN A 1 283 ? -18.234 -5.255 29.269 1.00 96.69 283 ASN A C 1
ATOM 2164 O O . ASN A 1 283 ? -17.335 -5.980 29.675 1.00 96.69 283 ASN A O 1
ATOM 2168 N N . HIS A 1 284 ? -18.398 -4.982 27.972 1.00 97.12 284 HIS A N 1
ATOM 2169 C CA . HIS A 1 284 ? -17.510 -5.454 26.903 1.00 97.12 284 HIS A CA 1
ATOM 2170 C C . HIS A 1 284 ? -16.510 -4.379 26.449 1.00 97.12 284 HIS A C 1
ATOM 2172 O O . HIS A 1 284 ? -15.767 -4.589 25.495 1.00 97.12 284 HIS A O 1
ATOM 2178 N N . ILE A 1 285 ? -16.480 -3.224 27.117 1.00 97.00 285 ILE A N 1
ATOM 2179 C CA . ILE A 1 285 ? -15.579 -2.116 26.797 1.00 97.00 285 ILE A CA 1
ATOM 2180 C C . ILE A 1 285 ? -14.758 -1.798 28.046 1.00 97.00 285 ILE A C 1
ATOM 2182 O O . ILE A 1 285 ? -15.319 -1.486 29.099 1.00 97.00 285 ILE A O 1
ATOM 2186 N N . LEU A 1 286 ? -13.433 -1.874 27.933 1.00 96.12 286 LEU A N 1
ATOM 2187 C CA . LEU A 1 286 ? -12.488 -1.511 28.993 1.00 96.12 286 LEU A CA 1
ATOM 2188 C C . LEU A 1 286 ? -11.990 -0.074 28.799 1.00 96.12 286 LEU A C 1
ATOM 2190 O O . LEU A 1 286 ? -11.837 0.370 27.665 1.00 96.12 286 LEU A O 1
ATOM 2194 N N . LYS A 1 287 ? -11.706 0.632 29.902 1.00 91.44 287 LYS A N 1
ATOM 2195 C CA . LYS A 1 287 ? -11.189 2.025 29.914 1.00 91.44 287 LYS A CA 1
ATOM 2196 C C . LYS A 1 287 ? -9.668 2.133 29.714 1.00 91.44 287 LYS A C 1
ATOM 2198 O O . LYS A 1 287 ? -9.085 3.174 29.999 1.00 91.44 287 LYS A O 1
ATOM 2203 N N . VAL A 1 288 ? -9.027 1.025 29.361 1.00 94.06 288 VAL A N 1
ATOM 2204 C CA . VAL A 1 288 ? -7.578 0.905 29.202 1.00 94.06 288 VAL A CA 1
ATOM 2205 C C . VAL A 1 288 ? -7.288 0.049 27.978 1.00 94.06 288 VAL A C 1
ATOM 2207 O O . VAL A 1 288 ? -8.034 -0.895 27.688 1.00 94.06 288 VAL A O 1
ATOM 2210 N N . LYS A 1 289 ? -6.199 0.357 27.273 1.00 94.69 289 LYS A N 1
ATOM 2211 C CA . LYS A 1 289 ? -5.637 -0.512 26.239 1.00 94.69 289 LYS A CA 1
ATOM 2212 C C . LYS A 1 289 ? -4.860 -1.640 26.915 1.00 94.69 289 LYS A C 1
ATOM 2214 O O . LYS A 1 289 ? -3.932 -1.387 27.676 1.00 94.69 289 LYS A O 1
ATOM 2219 N N . VAL A 1 290 ? -5.250 -2.882 26.649 1.00 94.62 290 VAL A N 1
ATOM 2220 C CA . VAL A 1 290 ? -4.589 -4.082 27.172 1.00 94.62 290 VAL A CA 1
ATOM 2221 C C . VAL A 1 290 ? -4.357 -5.032 26.008 1.00 94.62 290 VAL A C 1
ATOM 2223 O O . VAL A 1 290 ? -5.314 -5.521 25.406 1.00 94.62 290 VAL A O 1
ATOM 2226 N N . GLY A 1 291 ? -3.090 -5.271 25.666 1.00 91.88 291 GLY A N 1
ATOM 2227 C CA . GLY A 1 291 ? -2.723 -6.239 24.642 1.00 91.88 291 GLY A CA 1
ATOM 2228 C C . GLY A 1 291 ? -2.916 -7.672 25.133 1.00 91.88 291 GLY A C 1
ATOM 2229 O O . GLY A 1 291 ? -2.855 -7.952 26.330 1.00 91.88 291 GLY A O 1
ATOM 2230 N N . LEU A 1 292 ? -3.104 -8.613 24.203 1.00 91.25 292 LEU A N 1
ATOM 2231 C CA . LEU A 1 292 ? -3.237 -10.037 24.539 1.00 91.25 292 LEU A CA 1
ATOM 2232 C C . LEU A 1 292 ? -2.017 -10.562 25.319 1.00 91.25 292 LEU A C 1
ATOM 2234 O O . LEU A 1 292 ? -2.173 -11.372 26.228 1.00 91.25 292 LEU A O 1
ATOM 2238 N N . SER A 1 293 ? -0.816 -10.081 24.981 1.00 90.75 293 SER A N 1
ATOM 2239 C CA . SER A 1 293 ? 0.447 -10.425 25.647 1.00 90.75 293 SER A CA 1
ATOM 2240 C C . SER A 1 293 ? 0.584 -9.866 27.063 1.00 90.75 293 SER A C 1
ATOM 2242 O O . SER A 1 293 ? 1.399 -10.371 27.829 1.00 90.75 293 SER A O 1
ATOM 2244 N N . ASP A 1 294 ? -0.198 -8.843 27.410 1.00 92.75 294 ASP A N 1
ATOM 2245 C CA . ASP A 1 294 ? -0.114 -8.151 28.701 1.00 92.75 294 ASP A CA 1
ATOM 2246 C C . ASP A 1 294 ? -1.033 -8.791 29.754 1.00 92.75 294 ASP A C 1
ATOM 2248 O O . ASP A 1 294 ? -0.994 -8.432 30.934 1.00 92.75 294 ASP A O 1
ATOM 2252 N N . LEU A 1 295 ? -1.877 -9.739 29.331 1.00 94.00 295 LEU A N 1
ATOM 2253 C CA . LEU A 1 295 ? -2.806 -10.440 30.203 1.00 94.00 295 LEU A CA 1
ATOM 2254 C C . LEU A 1 295 ? -2.087 -11.476 31.070 1.00 94.00 295 LEU A C 1
ATOM 2256 O O . LEU A 1 295 ? -1.344 -12.325 30.577 1.00 94.00 295 LEU A O 1
ATOM 2260 N N . TYR A 1 296 ? -2.387 -11.471 32.369 1.00 93.38 296 TYR A N 1
ATOM 2261 C CA . TYR A 1 296 ? -1.870 -12.461 33.317 1.00 93.38 296 TYR A CA 1
ATOM 2262 C C . TYR A 1 296 ? -2.979 -13.085 34.169 1.00 93.38 296 TYR A C 1
ATOM 2264 O O . TYR A 1 296 ? -4.041 -12.504 34.404 1.00 93.38 296 TYR A O 1
ATOM 2272 N N . ASN A 1 297 ? -2.741 -14.314 34.636 1.00 95.50 297 ASN A N 1
ATOM 2273 C CA . ASN A 1 297 ? -3.736 -15.064 35.397 1.00 95.50 297 ASN A CA 1
ATOM 2274 C C . ASN A 1 297 ? -4.070 -14.365 36.724 1.00 95.50 297 ASN A C 1
ATOM 2276 O O . ASN A 1 297 ? -3.172 -14.025 37.492 1.00 95.50 297 ASN A O 1
ATOM 2280 N N . GLY A 1 298 ? -5.362 -14.195 37.009 1.00 94.50 298 GLY A N 1
ATOM 2281 C CA . GLY A 1 298 ? -5.846 -13.505 38.206 1.00 94.50 298 GLY A CA 1
ATOM 2282 C C . GLY A 1 298 ? -5.918 -11.979 38.082 1.00 94.50 298 GLY A C 1
ATOM 2283 O O . GLY A 1 298 ? -6.346 -11.330 39.035 1.00 94.50 298 GLY A O 1
ATOM 2284 N N . GLN A 1 299 ? -5.550 -11.401 36.934 1.00 96.19 299 GLN A N 1
ATOM 2285 C CA . GLN A 1 299 ? -5.731 -9.974 36.666 1.00 96.19 299 GLN A CA 1
ATOM 2286 C C . GLN A 1 299 ? -7.213 -9.581 36.747 1.00 96.19 299 GLN A C 1
ATOM 2288 O O . GLN A 1 299 ? -8.106 -10.353 36.381 1.00 96.19 299 GLN A O 1
ATOM 2293 N N . ILE A 1 300 ? -7.468 -8.357 37.212 1.00 96.19 300 ILE A N 1
ATOM 2294 C CA . ILE A 1 300 ? -8.800 -7.755 37.248 1.00 96.19 300 ILE A CA 1
ATOM 2295 C C . ILE A 1 300 ? -8.834 -6.571 36.282 1.00 96.19 300 ILE A C 1
ATOM 2297 O O . ILE A 1 300 ? -7.989 -5.682 36.363 1.00 96.19 300 ILE A O 1
ATOM 2301 N N . LEU A 1 301 ? -9.818 -6.560 35.383 1.00 96.00 301 LEU A N 1
ATOM 2302 C CA . LEU A 1 301 ? -10.027 -5.508 34.387 1.00 96.00 301 LEU A CA 1
ATOM 2303 C C . LEU A 1 301 ? -11.293 -4.714 34.717 1.00 96.00 301 LEU A C 1
ATOM 2305 O O . LEU A 1 301 ? -12.325 -5.303 35.042 1.00 96.00 301 LEU A O 1
ATOM 2309 N N . GLU A 1 302 ? -11.230 -3.387 34.623 1.00 96.62 302 GLU A N 1
ATOM 2310 C CA . GLU A 1 302 ? -12.383 -2.512 34.853 1.00 96.62 302 GLU A CA 1
ATOM 2311 C C . GLU A 1 302 ? -13.064 -2.127 33.532 1.00 96.62 302 GLU A C 1
ATOM 2313 O O . GLU A 1 302 ? -12.436 -1.649 32.584 1.00 96.62 302 GLU A O 1
ATOM 2318 N N . THR A 1 303 ? -14.379 -2.312 33.493 1.00 96.50 303 THR A N 1
ATOM 2319 C CA . THR A 1 303 ? -15.233 -1.965 32.350 1.00 96.50 303 THR A CA 1
ATOM 2320 C C . THR A 1 303 ? -15.731 -0.519 32.427 1.00 96.50 303 THR A C 1
ATOM 2322 O O . THR A 1 303 ? -15.771 0.087 33.502 1.00 96.50 303 THR A O 1
ATOM 2325 N N . ILE A 1 304 ? -16.214 0.046 31.314 1.00 94.38 304 ILE A N 1
ATOM 2326 C CA . ILE A 1 304 ? -16.883 1.361 31.331 1.00 94.38 304 ILE A CA 1
ATOM 2327 C C . ILE A 1 304 ? -18.164 1.352 32.181 1.00 94.38 304 ILE A C 1
ATOM 2329 O O . ILE A 1 304 ? -18.539 2.388 32.724 1.00 94.38 304 ILE A O 1
ATOM 2333 N N . GLY A 1 305 ? -18.790 0.180 32.348 1.00 93.38 305 GLY A N 1
ATOM 2334 C CA . GLY A 1 305 ? -19.944 -0.044 33.224 1.00 93.38 305 GLY A CA 1
ATOM 2335 C C . GLY A 1 305 ? -19.610 -0.140 34.720 1.00 93.38 305 GLY A C 1
ATOM 2336 O O . GLY A 1 305 ? -20.507 -0.383 35.527 1.00 93.38 305 GLY A O 1
ATOM 2337 N N . GLY A 1 306 ? -18.337 0.009 35.112 1.00 94.38 306 GLY A N 1
ATOM 2338 C CA . GLY A 1 306 ? -17.892 -0.068 36.509 1.00 94.38 306 GLY A CA 1
ATOM 2339 C C . GLY A 1 306 ? -17.867 -1.490 37.084 1.00 94.38 306 GLY A C 1
ATOM 2340 O O . GLY A 1 306 ? -17.768 -1.671 38.297 1.00 94.38 306 GLY A O 1
ATOM 2341 N N . LYS A 1 307 ? -17.984 -2.517 36.235 1.00 96.12 307 LYS A N 1
ATOM 2342 C CA . LYS A 1 307 ? -17.814 -3.924 36.622 1.00 96.12 307 LYS A CA 1
ATOM 2343 C C . LYS A 1 307 ? -16.358 -4.352 36.501 1.00 96.12 307 LYS A C 1
ATOM 2345 O O . LYS A 1 307 ? -15.632 -3.851 35.645 1.00 96.12 307 LYS A O 1
ATOM 2350 N N . GLN A 1 308 ? -15.984 -5.319 37.334 1.00 96.38 308 GLN A N 1
ATOM 2351 C CA . GLN A 1 308 ? -14.677 -5.965 37.339 1.00 96.38 308 GLN A CA 1
ATOM 2352 C C . GLN A 1 308 ? -14.756 -7.333 36.653 1.00 96.38 308 GLN A C 1
ATOM 2354 O O . GLN A 1 308 ? -15.580 -8.170 37.028 1.00 96.38 308 GLN A O 1
ATOM 2359 N N . LEU A 1 309 ? -13.895 -7.566 35.666 1.00 96.44 309 LEU A N 1
ATOM 2360 C CA . LEU A 1 309 ? -13.750 -8.844 34.972 1.00 96.44 309 LEU A CA 1
ATOM 2361 C C . LEU A 1 309 ? -12.487 -9.550 35.459 1.00 96.44 309 LEU A C 1
ATOM 2363 O O . LEU A 1 309 ? -11.448 -8.918 35.617 1.00 96.44 309 LEU A O 1
ATOM 2367 N N . ARG A 1 310 ? -12.573 -10.862 35.688 1.00 96.56 310 ARG A N 1
ATOM 2368 C CA . ARG A 1 310 ? -11.430 -11.697 36.084 1.00 96.56 310 ARG A CA 1
ATOM 2369 C C . ARG A 1 310 ? -10.809 -12.337 34.850 1.00 96.56 310 ARG A C 1
ATOM 2371 O O . ARG A 1 310 ? -11.534 -12.912 34.041 1.00 96.56 310 ARG A O 1
ATOM 2378 N N . VAL A 1 311 ? -9.488 -12.279 34.750 1.00 96.38 311 VAL A N 1
ATOM 2379 C CA . VAL A 1 311 ? -8.717 -12.921 33.684 1.00 96.38 311 VAL A CA 1
ATOM 2380 C C . VAL A 1 311 ? -8.258 -14.298 34.150 1.00 96.38 311 VAL A C 1
ATOM 2382 O O . VAL A 1 311 ? -7.613 -14.432 35.192 1.00 96.38 311 VAL A O 1
ATOM 2385 N N . PHE A 1 312 ? -8.566 -15.318 33.354 1.00 94.38 312 PHE A N 1
ATOM 2386 C CA . PHE A 1 312 ? -8.085 -16.680 33.556 1.00 94.38 312 PHE A CA 1
ATOM 2387 C C . PHE A 1 312 ? -7.228 -17.085 32.359 1.00 94.38 312 PHE A C 1
ATOM 2389 O O . PHE A 1 312 ? -7.722 -17.119 31.233 1.00 94.38 312 PHE A O 1
ATOM 2396 N N . VAL A 1 313 ? -5.948 -17.376 32.598 1.00 90.56 313 VAL A N 1
ATOM 2397 C CA . VAL A 1 313 ? -5.008 -17.792 31.547 1.00 90.56 313 VAL A CA 1
ATOM 2398 C C . VAL A 1 313 ? -4.741 -19.282 31.701 1.00 90.56 313 VAL A C 1
ATOM 2400 O O . VAL A 1 313 ? -4.196 -19.725 32.712 1.00 90.56 313 VAL A O 1
ATOM 2403 N N . TYR A 1 314 ? -5.123 -20.054 30.688 1.00 88.44 314 TYR A N 1
ATOM 2404 C CA . TYR A 1 314 ? -4.930 -21.500 30.643 1.00 88.44 314 TYR A CA 1
ATOM 2405 C C . TYR A 1 314 ? -3.907 -21.868 29.571 1.00 88.44 314 TYR A C 1
ATOM 2407 O O . TYR A 1 314 ? -3.799 -21.206 28.540 1.00 88.44 314 TYR A O 1
ATOM 2415 N N . ARG A 1 315 ? -3.172 -22.960 29.793 1.00 85.81 315 ARG A N 1
ATOM 2416 C CA . ARG A 1 315 ? -2.306 -23.540 28.765 1.00 85.81 315 ARG A CA 1
ATOM 2417 C C . ARG A 1 315 ? -3.179 -24.273 27.752 1.00 85.81 315 ARG A C 1
ATOM 2419 O O . ARG A 1 315 ? -3.921 -25.177 28.130 1.00 85.81 315 ARG A O 1
ATOM 2426 N N . THR A 1 316 ? -3.084 -23.919 26.478 1.00 74.50 316 THR A N 1
ATOM 2427 C CA . THR A 1 316 ? -3.691 -24.709 25.407 1.00 74.50 316 THR A CA 1
ATOM 2428 C C . THR A 1 316 ? -2.838 -25.957 25.170 1.00 74.50 316 THR A C 1
ATOM 2430 O O . THR A 1 316 ? -1.627 -25.872 24.964 1.00 74.50 316 THR A O 1
ATOM 2433 N N . VAL A 1 317 ? -3.446 -27.143 25.256 1.00 47.41 317 VAL A N 1
ATOM 2434 C CA . VAL A 1 317 ? -2.795 -28.395 24.846 1.00 47.41 317 VAL A CA 1
ATOM 2435 C C . VAL A 1 317 ? -2.971 -28.515 23.337 1.00 47.41 317 VAL A C 1
ATOM 2437 O O . VAL A 1 317 ? -3.992 -29.000 22.860 1.00 47.41 317 VAL A O 1
ATOM 2440 N N . SER A 1 318 ? -1.991 -28.043 22.573 1.00 51.53 318 SER A N 1
ATOM 2441 C CA . SER A 1 318 ? -1.895 -28.358 21.146 1.00 51.53 318 SER A CA 1
ATOM 2442 C C . SER A 1 318 ? -1.324 -29.769 21.016 1.00 51.53 318 SER A C 1
ATOM 2444 O O . SER A 1 318 ? -0.111 -29.954 21.014 1.00 51.53 318 SER A O 1
ATOM 2446 N N . GLY A 1 319 ? -2.201 -30.771 21.008 1.00 44.78 319 GLY A N 1
ATOM 2447 C CA . GLY A 1 319 ? -1.820 -32.180 20.957 1.00 44.78 319 GLY A CA 1
ATOM 2448 C C . GLY A 1 319 ? -2.996 -33.068 20.578 1.00 44.78 319 GLY A C 1
ATOM 2449 O O . GLY A 1 319 ? -3.535 -33.775 21.421 1.00 44.78 319 GLY A O 1
ATOM 2450 N N . LEU A 1 320 ? -3.385 -33.016 19.308 1.00 39.38 320 LEU A N 1
ATOM 2451 C CA . LEU A 1 320 ? -4.054 -34.113 18.616 1.00 39.38 320 LEU A CA 1
ATOM 2452 C C . LEU A 1 320 ? -3.318 -34.279 17.284 1.00 39.38 320 LEU A C 1
ATOM 2454 O O . LEU A 1 320 ? -3.743 -33.763 16.254 1.00 39.38 320 LEU A O 1
ATOM 2458 N N . ASP A 1 321 ? -2.176 -34.971 17.351 1.00 42.09 321 ASP A N 1
ATOM 2459 C CA . ASP A 1 321 ? -1.744 -35.824 16.246 1.00 42.09 321 ASP A CA 1
ATOM 2460 C C . ASP A 1 321 ? -2.940 -36.725 15.916 1.00 42.09 321 ASP A C 1
ATOM 2462 O O . ASP A 1 321 ? -3.339 -37.571 16.722 1.00 42.09 321 ASP A O 1
ATOM 2466 N N . GLN A 1 322 ? -3.569 -36.488 14.769 1.00 40.47 322 GLN A N 1
ATOM 2467 C CA . GLN A 1 322 ? -4.423 -37.494 14.157 1.00 40.47 322 GLN A CA 1
ATOM 2468 C C . GLN A 1 322 ? -3.482 -38.494 13.488 1.00 40.47 322 GLN A C 1
ATOM 2470 O O . GLN A 1 322 ? -2.788 -38.144 12.533 1.00 40.47 322 GLN A O 1
ATOM 2475 N N . GLY A 1 323 ? -3.396 -39.686 14.084 1.00 40.84 323 GLY A N 1
ATOM 2476 C CA . GLY A 1 323 ? -2.710 -40.845 13.512 1.00 40.84 323 GLY A CA 1
ATOM 2477 C C . GLY A 1 323 ? -3.456 -41.478 12.347 1.00 40.84 323 GLY A C 1
ATOM 2478 O O . GLY A 1 323 ? -4.599 -41.055 12.056 1.00 40.84 323 GLY A O 1
#

Organism: Microtus ochrogaster (NCBI:txid79684)

Radius of gyration: 26.31 Å; chains: 1; bounding box: 63×58×77 Å